Protein AF-A0A929UUV8-F1 (afdb_monomer_lite)

Radius of gyration: 33.6 Å; chains: 1; bounding box: 83×34×98 Å

pLDDT: mean 72.53, std 16.54, range [31.03, 93.94]

Sequence (218 aa):
QELKGEGEGEFYLTLWLDHPEADESQILKDYHRYFGKDFAGSVTSFQTIMHNYLYSYRLMGNYMVYLLCFLLAFVCLLILLLMNMELRTDQETIRTLKILGYTGAQIRLNYLRMYGKITAAGALFGGGGMAILLRKWLNRMFDGAGGIRISWISMLLPALFALGIVLLLHTLLLLIALHRISSLPLTEVEHEKTRFRVNHLCFRKCGASPKLLPFSLG

Foldseek 3Di:
DDDDDDDPDPDDDDDDDPDPPDDQVNVQVVCCVVVVDGDPDHDDDPCRVCCVVVVVVVVVVVVVVVVVVVVVVVVLVVLLVVLLVVCVVCVVVVVVCVVVPDDLVNVLVVVCVVVLVVLVVVLCCCLVVVLVVVLVVVQVVCCVVPNDRDDPVNSVVVSVVVSVVSSVSSSVSSCVSSVVVVPPPPPVVVVVVVVVVVVVDPDDDDDDDDDDDDPDDD

Structure (mmCIF, N/CA/C/O backbone):
data_AF-A0A929UUV8-F1
#
_entry.id   AF-A0A929UUV8-F1
#
loop_
_atom_site.group_PDB
_atom_site.id
_atom_site.type_symbol
_atom_site.label_atom_id
_atom_site.label_alt_id
_atom_site.label_comp_id
_atom_site.label_asym_id
_atom_site.label_entity_id
_atom_site.label_seq_id
_atom_site.pdbx_PDB_ins_code
_atom_site.Cartn_x
_atom_site.Cartn_y
_atom_site.Cartn_z
_atom_site.occupancy
_atom_site.B_iso_or_equiv
_atom_site.auth_seq_id
_atom_site.auth_comp_id
_atom_site.auth_asym_id
_atom_site.auth_atom_id
_atom_site.pdbx_PDB_model_num
ATOM 1 N N . GLN A 1 1 ? 23.778 0.005 -49.257 1.00 34.06 1 GLN A N 1
ATOM 2 C CA . GLN A 1 1 ? 22.888 1.183 -49.320 1.00 34.06 1 GLN A CA 1
ATOM 3 C C . GLN A 1 1 ? 23.783 2.406 -49.415 1.00 34.06 1 GLN A C 1
ATOM 5 O O . GLN A 1 1 ? 24.683 2.530 -48.596 1.00 34.06 1 GLN A O 1
ATOM 10 N N . GLU A 1 2 ? 23.627 3.197 -50.475 1.00 31.03 2 GLU A N 1
ATOM 11 C CA . GLU A 1 2 ? 24.507 4.321 -50.819 1.00 31.03 2 GLU A CA 1
ATOM 12 C C . GLU A 1 2 ? 24.393 5.462 -49.801 1.00 31.03 2 GLU A C 1
ATOM 14 O O . GLU A 1 2 ? 23.293 5.911 -49.480 1.00 31.03 2 GLU A O 1
ATOM 19 N N . LEU A 1 3 ? 25.538 5.931 -49.302 1.00 39.53 3 LEU A N 1
ATOM 20 C CA . LEU A 1 3 ? 25.638 7.095 -48.427 1.00 39.53 3 LEU A CA 1
ATOM 21 C C . LEU A 1 3 ? 25.969 8.320 -49.282 1.00 39.53 3 LEU A C 1
ATOM 23 O O . LEU A 1 3 ? 27.089 8.471 -49.765 1.00 39.53 3 LEU A O 1
ATOM 27 N N . LYS A 1 4 ? 24.978 9.193 -49.469 1.00 37.03 4 LYS A N 1
ATOM 28 C CA . LYS A 1 4 ? 25.155 10.523 -50.053 1.00 37.03 4 LYS A CA 1
ATOM 29 C C . LYS A 1 4 ? 25.402 11.501 -48.903 1.00 37.03 4 LYS A C 1
ATOM 31 O O . LYS A 1 4 ? 24.465 11.884 -48.209 1.00 37.03 4 LYS A O 1
ATOM 36 N N . GLY A 1 5 ? 26.671 11.810 -48.654 1.00 44.75 5 GLY A N 1
ATOM 37 C CA . GLY A 1 5 ? 27.096 12.741 -47.613 1.00 44.75 5 GLY A CA 1
ATOM 38 C C . GLY A 1 5 ? 27.166 14.165 -48.151 1.00 44.75 5 GLY A C 1
ATOM 39 O O . GLY A 1 5 ? 27.967 14.447 -49.036 1.00 44.75 5 GLY A O 1
ATOM 40 N N . GLU A 1 6 ? 26.351 15.054 -47.595 1.00 41.72 6 GLU A N 1
ATOM 41 C CA . GLU A 1 6 ? 26.572 16.494 -47.670 1.00 41.72 6 GLU A CA 1
ATOM 42 C C . GLU A 1 6 ? 26.343 17.061 -46.263 1.00 41.72 6 GLU A C 1
ATOM 44 O O . GLU A 1 6 ? 25.226 17.051 -45.747 1.00 41.72 6 GLU A O 1
ATOM 49 N N . GLY A 1 7 ? 27.438 17.450 -45.609 1.00 43.81 7 GLY A N 1
ATOM 50 C CA . GLY A 1 7 ? 27.460 18.001 -44.256 1.00 43.81 7 GLY A CA 1
ATOM 51 C C . GLY A 1 7 ? 28.634 17.455 -43.447 1.00 43.81 7 GLY A C 1
ATOM 52 O O . GLY A 1 7 ? 28.710 16.253 -43.206 1.00 43.81 7 GLY A O 1
ATOM 53 N N . GLU A 1 8 ? 29.538 18.340 -43.022 1.00 47.66 8 GLU A N 1
ATOM 54 C CA . GLU A 1 8 ? 30.593 18.073 -42.033 1.00 47.66 8 GLU A CA 1
ATOM 55 C C . GLU A 1 8 ? 29.975 17.813 -40.643 1.00 47.66 8 GLU A C 1
ATOM 57 O O . GLU A 1 8 ? 30.084 18.616 -39.720 1.00 47.66 8 GLU A O 1
ATOM 62 N N . GLY A 1 9 ? 29.251 16.706 -40.507 1.00 54.44 9 GLY A N 1
ATOM 63 C CA . GLY A 1 9 ? 28.798 16.166 -39.232 1.00 54.44 9 GLY A CA 1
ATOM 64 C C . GLY A 1 9 ? 29.582 14.899 -38.927 1.00 54.44 9 GLY A C 1
ATOM 65 O O . GLY A 1 9 ? 29.835 14.096 -39.820 1.00 54.44 9 GLY A O 1
ATOM 66 N N . GLU A 1 10 ? 29.982 14.696 -37.676 1.00 51.53 10 GLU A N 1
ATOM 67 C CA . GLU A 1 10 ? 30.526 13.407 -37.257 1.00 51.53 10 GLU A CA 1
ATOM 68 C C . GLU A 1 10 ? 29.458 12.319 -37.457 1.00 51.53 10 GLU A C 1
ATOM 70 O O . GLU A 1 10 ? 28.431 12.289 -36.777 1.00 51.53 10 GLU A O 1
ATOM 75 N N . PHE A 1 11 ? 29.672 11.441 -38.437 1.00 56.28 11 PHE A N 1
ATOM 76 C CA . PHE A 1 11 ? 28.777 10.323 -38.711 1.00 56.28 11 PHE A CA 1
ATOM 77 C C . PHE A 1 11 ? 29.136 9.156 -37.790 1.00 56.28 11 PHE A C 1
ATOM 79 O O . PHE A 1 11 ? 30.158 8.494 -37.968 1.00 56.28 11 PHE A O 1
ATOM 86 N N . TYR A 1 12 ? 28.274 8.880 -36.815 1.00 56.12 12 TYR A N 1
ATOM 87 C CA . TYR A 1 12 ? 28.390 7.702 -35.962 1.00 56.12 12 TYR A CA 1
ATOM 88 C C . TYR A 1 12 ? 27.741 6.503 -36.662 1.00 56.12 12 TYR A C 1
ATOM 90 O O . TYR A 1 12 ? 26.531 6.476 -36.883 1.00 56.12 12 TYR A O 1
ATOM 98 N N . LEU A 1 13 ? 28.550 5.506 -37.026 1.00 63.47 13 LEU A N 1
ATOM 99 C CA . LEU A 1 13 ? 28.082 4.259 -37.628 1.00 63.47 13 LEU A CA 1
ATOM 100 C C . LEU A 1 13 ? 27.943 3.190 -36.535 1.00 63.47 13 LEU A C 1
ATOM 102 O O . LEU A 1 13 ? 28.942 2.724 -35.990 1.00 63.47 13 LEU A O 1
ATOM 106 N N . THR A 1 14 ? 26.715 2.787 -36.209 1.00 65.50 14 THR A N 1
ATOM 107 C CA . THR A 1 14 ? 26.464 1.669 -35.285 1.00 65.50 14 THR A CA 1
ATOM 108 C C . THR A 1 14 ? 26.294 0.374 -36.075 1.00 65.50 14 THR A C 1
ATOM 110 O O . THR A 1 14 ? 25.340 0.227 -36.838 1.00 65.50 14 THR A O 1
ATOM 113 N N . LEU A 1 15 ? 27.216 -0.570 -35.890 1.00 70.38 15 LEU A N 1
ATOM 114 C CA . LEU A 1 15 ? 27.193 -1.896 -36.509 1.00 70.38 15 LEU A CA 1
ATOM 115 C C . LEU A 1 15 ? 26.873 -2.955 -35.454 1.00 70.38 15 LEU A C 1
ATOM 117 O O . LEU A 1 15 ? 27.532 -3.026 -34.420 1.00 70.38 15 LEU A O 1
ATOM 121 N N . TRP A 1 16 ? 25.878 -3.791 -35.739 1.00 69.75 16 TRP A N 1
ATOM 122 C CA . TRP A 1 16 ? 25.539 -4.949 -34.917 1.00 69.75 16 TRP A CA 1
ATOM 123 C C . TRP A 1 16 ? 26.251 -6.172 -35.487 1.00 69.75 16 TRP A C 1
ATOM 125 O O . TRP A 1 16 ? 25.974 -6.584 -36.612 1.00 69.75 16 TRP A O 1
ATOM 135 N N . LEU A 1 17 ? 27.194 -6.721 -34.726 1.00 70.25 17 LEU A N 1
ATOM 136 C CA . LEU A 1 17 ? 27.949 -7.917 -35.088 1.00 70.25 17 LEU A CA 1
ATOM 137 C C . LEU A 1 17 ? 27.395 -9.089 -34.279 1.00 70.25 17 LEU A C 1
ATOM 139 O O . LEU A 1 17 ? 27.517 -9.108 -33.056 1.00 70.25 17 LEU A O 1
ATOM 143 N N . ASP A 1 18 ? 26.774 -10.051 -34.956 1.00 68.38 18 ASP A N 1
ATOM 144 C CA . ASP A 1 18 ? 26.257 -11.261 -34.315 1.00 68.38 18 ASP A CA 1
ATOM 145 C C . ASP A 1 18 ? 27.384 -12.299 -34.202 1.00 68.38 18 ASP A C 1
ATOM 147 O O . ASP A 1 18 ? 27.533 -13.191 -35.036 1.00 68.38 18 ASP A O 1
ATOM 151 N N . HIS A 1 19 ? 28.261 -12.098 -33.214 1.00 66.44 19 HIS A N 1
ATOM 152 C CA . HIS A 1 19 ? 29.389 -12.984 -32.926 1.00 66.44 19 HIS A CA 1
ATOM 153 C C . HIS A 1 19 ? 29.370 -13.388 -31.439 1.00 66.44 19 HIS A C 1
ATOM 155 O O . HIS A 1 19 ? 29.936 -12.687 -30.601 1.00 66.44 19 HIS A O 1
ATOM 161 N N . PRO A 1 20 ? 28.718 -14.510 -31.082 1.00 59.31 20 PRO A N 1
ATOM 162 C CA . PRO A 1 20 ? 28.423 -14.864 -29.689 1.00 59.31 20 PRO A CA 1
ATOM 163 C C . PRO A 1 20 ? 29.649 -15.228 -28.831 1.00 59.31 20 PRO A C 1
ATOM 165 O O . PRO A 1 20 ? 29.526 -15.296 -27.611 1.00 59.31 20 PRO A O 1
ATOM 168 N N . GLU A 1 21 ? 30.817 -15.451 -29.442 1.00 60.97 21 GLU A N 1
ATOM 169 C CA . GLU A 1 21 ? 32.048 -15.902 -28.765 1.00 60.97 21 GLU A CA 1
ATOM 170 C C . GLU A 1 21 ? 33.191 -14.871 -28.785 1.00 60.97 21 GLU A C 1
ATOM 172 O O . GLU A 1 21 ? 34.243 -15.110 -28.194 1.00 60.97 21 GLU A O 1
ATOM 177 N N . ALA A 1 22 ? 33.021 -13.735 -29.468 1.00 63.41 22 ALA A N 1
ATOM 178 C CA . ALA A 1 22 ? 34.088 -12.749 -29.607 1.00 63.41 22 ALA A CA 1
ATOM 179 C C . ALA A 1 22 ? 34.082 -11.773 -28.421 1.00 63.41 22 ALA A C 1
ATOM 181 O O . ALA A 1 22 ? 33.145 -10.993 -28.250 1.00 63.41 22 ALA A O 1
ATOM 182 N N . ASP A 1 23 ? 35.139 -11.811 -27.609 1.00 70.88 23 ASP A N 1
ATOM 183 C CA . ASP A 1 23 ? 35.346 -10.853 -26.522 1.00 70.88 23 ASP A CA 1
ATOM 184 C C . ASP A 1 23 ? 35.633 -9.444 -27.078 1.00 70.88 23 ASP A C 1
ATOM 186 O O . ASP A 1 23 ? 36.309 -9.294 -28.102 1.00 70.88 23 ASP A O 1
ATOM 190 N N . GLU A 1 24 ? 35.160 -8.401 -26.386 1.00 73.81 24 GLU A N 1
ATOM 191 C CA . GLU A 1 24 ? 35.323 -6.990 -26.786 1.00 73.81 24 GLU A CA 1
ATOM 192 C C . GLU A 1 24 ? 36.808 -6.677 -27.058 1.00 73.81 24 GLU A C 1
ATOM 194 O O . GLU A 1 24 ? 37.162 -6.024 -28.043 1.00 73.81 24 GLU A O 1
ATOM 199 N N . SER A 1 25 ? 37.697 -7.237 -26.229 1.00 76.50 25 SER A N 1
ATOM 200 C CA . SER A 1 25 ? 39.147 -7.071 -26.339 1.00 76.50 25 SER A CA 1
ATOM 201 C C . SER A 1 25 ? 39.758 -7.741 -27.576 1.00 76.50 25 SER A C 1
ATOM 203 O O . SER A 1 25 ? 40.769 -7.271 -28.104 1.00 76.50 25 SER A O 1
ATOM 205 N N . GLN A 1 26 ? 39.153 -8.828 -28.056 1.00 78.00 26 GLN A N 1
ATOM 206 C CA . GLN A 1 26 ? 39.616 -9.575 -29.222 1.00 78.00 26 GLN A CA 1
ATOM 207 C C . GLN A 1 26 ? 39.236 -8.851 -30.516 1.00 78.00 26 GLN A C 1
ATOM 209 O O . GLN A 1 26 ? 40.072 -8.717 -31.407 1.00 78.00 26 GLN A O 1
ATOM 214 N N . ILE A 1 27 ? 38.035 -8.270 -30.564 1.00 76.44 27 ILE A N 1
ATOM 215 C CA . ILE A 1 27 ? 37.562 -7.463 -31.697 1.00 76.44 27 ILE A CA 1
ATOM 216 C C . ILE A 1 27 ? 38.438 -6.215 -31.885 1.00 76.44 27 ILE A C 1
ATOM 218 O O . ILE A 1 27 ? 38.837 -5.905 -33.009 1.00 76.44 27 ILE A O 1
ATOM 222 N N . LEU A 1 28 ? 38.800 -5.521 -30.797 1.00 79.44 28 LEU A N 1
ATOM 223 C CA . LEU A 1 28 ? 39.703 -4.363 -30.875 1.00 79.44 28 LEU A CA 1
ATOM 224 C C . LEU A 1 28 ? 41.105 -4.752 -31.365 1.00 79.44 28 LEU A C 1
ATOM 226 O O . LEU A 1 28 ? 41.702 -4.032 -32.169 1.00 79.44 28 LEU A O 1
ATOM 230 N N . LYS A 1 29 ? 41.630 -5.894 -30.902 1.00 81.50 29 LYS A N 1
ATOM 231 C CA . LYS A 1 29 ? 42.938 -6.409 -31.335 1.00 81.50 29 LYS A CA 1
ATOM 232 C C . LYS A 1 29 ? 42.946 -6.770 -32.817 1.00 81.50 29 LYS A C 1
ATOM 234 O O . LYS A 1 29 ? 43.892 -6.408 -33.517 1.00 81.50 29 LYS A O 1
ATOM 239 N N . ASP A 1 30 ? 41.904 -7.440 -33.299 1.00 81.88 30 ASP A N 1
ATOM 240 C CA . ASP A 1 30 ? 41.788 -7.807 -34.710 1.00 81.88 30 ASP A CA 1
ATOM 241 C C . ASP A 1 30 ? 41.625 -6.563 -35.593 1.00 81.88 30 ASP A C 1
ATOM 243 O O . ASP A 1 30 ? 42.288 -6.458 -36.626 1.00 81.88 30 ASP A O 1
ATOM 247 N N . TYR A 1 31 ? 40.852 -5.564 -35.154 1.00 81.19 31 TYR A N 1
ATOM 248 C CA . TYR A 1 31 ? 40.736 -4.288 -35.863 1.00 81.19 31 TYR A CA 1
ATOM 249 C C . TYR A 1 31 ? 42.095 -3.593 -36.029 1.00 81.19 31 TYR A C 1
ATOM 251 O O . TYR A 1 31 ? 42.478 -3.236 -37.147 1.00 81.19 31 TYR A O 1
ATOM 259 N N . HIS A 1 32 ? 42.860 -3.456 -34.940 1.00 83.75 32 HIS A N 1
ATOM 260 C CA . HIS A 1 32 ? 44.186 -2.839 -34.993 1.00 83.75 32 HIS A CA 1
ATOM 261 C C . HIS A 1 32 ? 45.141 -3.631 -35.900 1.00 83.75 32 HIS A C 1
ATOM 263 O O . HIS A 1 32 ? 45.903 -3.042 -36.665 1.00 83.75 32 HIS A O 1
ATOM 269 N N . ARG A 1 33 ? 45.064 -4.969 -35.884 1.00 84.56 33 ARG A N 1
ATOM 270 C CA . ARG A 1 33 ? 45.896 -5.841 -36.728 1.00 84.56 33 ARG A CA 1
ATOM 271 C C . ARG A 1 33 ? 45.603 -5.697 -38.223 1.00 84.56 33 ARG A C 1
ATOM 273 O O . ARG A 1 33 ? 46.543 -5.722 -39.012 1.00 84.56 33 ARG A O 1
ATOM 280 N N . TYR A 1 34 ? 44.334 -5.572 -38.613 1.00 81.50 34 TYR A N 1
ATOM 281 C CA . TYR A 1 34 ? 43.940 -5.472 -40.025 1.00 81.50 34 TYR A CA 1
ATOM 282 C C . TYR A 1 34 ? 44.087 -4.060 -40.596 1.00 81.50 34 TYR A C 1
ATOM 284 O O . TYR A 1 34 ? 44.490 -3.911 -41.748 1.00 81.50 34 TYR A O 1
ATOM 292 N N . PHE A 1 35 ? 43.773 -3.027 -39.811 1.00 82.12 35 PHE A N 1
ATOM 293 C CA . PHE A 1 35 ? 43.745 -1.643 -40.297 1.00 82.12 35 PHE A CA 1
ATOM 294 C C . PHE A 1 35 ? 44.957 -0.808 -39.866 1.00 82.12 35 PHE A C 1
ATOM 296 O O . PHE A 1 35 ? 45.126 0.305 -40.366 1.00 82.12 35 PHE A O 1
ATOM 303 N N . GLY A 1 36 ? 45.797 -1.315 -38.954 1.00 81.75 36 GLY A N 1
ATOM 304 C CA . GLY A 1 36 ? 46.982 -0.614 -38.445 1.00 81.75 36 GLY A CA 1
ATOM 305 C C . GLY A 1 36 ? 46.658 0.687 -37.704 1.00 81.75 36 GLY A C 1
ATOM 306 O O . GLY A 1 36 ? 47.497 1.583 -37.638 1.00 81.75 36 GLY A O 1
ATOM 307 N N . LYS A 1 37 ? 45.421 0.831 -37.218 1.00 81.62 37 LYS A N 1
ATOM 308 C C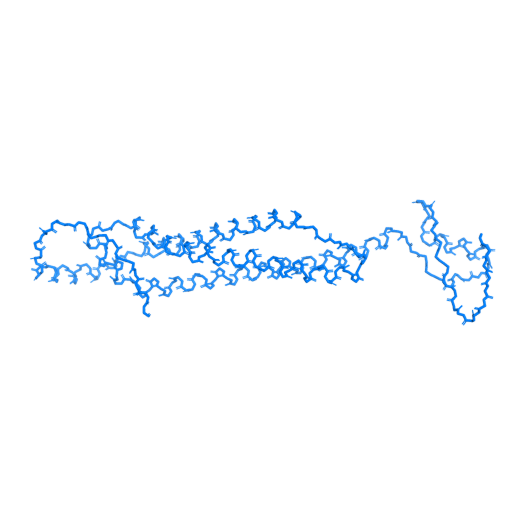A . LYS A 1 37 ? 44.904 2.030 -36.552 1.00 81.62 37 LYS A CA 1
ATOM 309 C C . LYS A 1 37 ? 44.101 1.635 -35.325 1.00 81.62 37 LYS A C 1
ATOM 311 O O . LYS A 1 37 ? 43.408 0.619 -35.336 1.00 81.62 37 LYS A O 1
ATOM 316 N N . ASP A 1 38 ? 44.147 2.479 -34.303 1.00 79.06 38 ASP A N 1
ATOM 317 C CA . ASP A 1 38 ? 43.301 2.317 -33.128 1.00 79.06 38 ASP A CA 1
ATOM 318 C C . ASP A 1 38 ? 41.841 2.599 -33.477 1.00 79.06 38 ASP A C 1
ATOM 320 O O . ASP A 1 38 ? 41.516 3.507 -34.250 1.00 79.06 38 ASP A O 1
ATOM 324 N N . PHE A 1 39 ? 40.948 1.778 -32.931 1.00 76.38 39 PHE A N 1
ATOM 325 C CA . PHE A 1 39 ? 39.519 1.960 -33.110 1.00 76.38 39 PHE A CA 1
ATOM 326 C C . PHE A 1 39 ? 39.079 3.215 -32.345 1.00 76.38 39 PHE A C 1
ATOM 328 O O . PHE A 1 39 ? 39.144 3.254 -31.121 1.00 76.38 39 PHE A O 1
ATOM 335 N N . ALA A 1 40 ? 38.631 4.243 -33.067 1.00 73.12 40 ALA A N 1
ATOM 336 C CA . ALA A 1 40 ? 38.205 5.523 -32.491 1.00 73.12 40 ALA A CA 1
ATOM 337 C C . ALA A 1 40 ? 36.801 5.482 -31.845 1.00 73.12 40 ALA A C 1
ATOM 339 O O . ALA A 1 40 ? 36.272 6.519 -31.453 1.00 73.12 40 ALA A O 1
ATOM 340 N N . GLY A 1 41 ? 36.176 4.303 -31.765 1.00 71.44 41 GLY A N 1
ATOM 341 C CA . GLY A 1 41 ? 34.838 4.104 -31.213 1.00 71.44 41 GLY A CA 1
ATOM 342 C C . GLY A 1 41 ? 34.826 3.225 -29.963 1.00 71.44 41 GLY A C 1
ATOM 343 O O . GLY A 1 41 ? 35.857 2.775 -29.471 1.00 71.44 41 GLY A O 1
ATOM 344 N N . SER A 1 42 ? 33.624 2.936 -29.466 1.00 70.44 42 SER A N 1
ATOM 345 C CA . SER A 1 42 ? 33.409 1.987 -28.373 1.00 70.44 42 SER A CA 1
ATOM 346 C C . SER A 1 42 ? 32.797 0.700 -28.918 1.00 70.44 42 SER A C 1
ATOM 348 O O . SER A 1 42 ? 31.785 0.740 -29.615 1.00 70.44 42 SER A O 1
ATOM 350 N N . VAL A 1 43 ? 33.416 -0.439 -28.606 1.00 74.06 43 VAL A N 1
ATOM 351 C CA . VAL A 1 43 ? 32.808 -1.761 -28.785 1.00 74.06 43 VAL A CA 1
ATOM 352 C C . VAL A 1 43 ? 32.288 -2.174 -27.420 1.00 74.06 43 VAL A C 1
ATOM 354 O O . VAL A 1 43 ? 33.050 -2.213 -26.462 1.00 74.06 43 VAL A O 1
ATOM 357 N N . THR A 1 44 ? 30.990 -2.436 -27.323 1.00 72.00 44 THR A N 1
ATOM 358 C CA . THR A 1 44 ? 30.364 -2.938 -26.098 1.00 72.00 44 THR A CA 1
ATOM 359 C C . THR A 1 44 ? 29.486 -4.122 -26.448 1.00 72.00 44 THR A C 1
ATOM 361 O O . THR A 1 44 ? 28.758 -4.106 -27.443 1.00 72.00 44 THR A O 1
ATOM 364 N N . SER A 1 45 ? 29.568 -5.173 -25.646 1.00 76.00 45 SER A N 1
ATOM 365 C CA . SER A 1 45 ? 28.749 -6.356 -25.828 1.00 76.00 45 SER A CA 1
ATOM 366 C C . SER A 1 45 ? 27.311 -6.062 -25.415 1.00 76.00 45 SER A C 1
ATOM 368 O O . SER A 1 45 ? 27.031 -5.294 -24.485 1.00 76.00 45 SER A O 1
ATOM 370 N N . PHE A 1 46 ? 26.373 -6.737 -26.075 1.00 71.31 46 PHE A N 1
ATOM 371 C CA . PHE A 1 46 ? 24.966 -6.670 -25.698 1.00 71.31 46 PHE A CA 1
ATOM 372 C C . PHE A 1 46 ? 24.749 -7.083 -24.235 1.00 71.31 46 PHE A C 1
ATOM 374 O O . PHE A 1 46 ? 23.902 -6.508 -23.553 1.00 71.31 46 PHE A O 1
ATOM 381 N N . GLN A 1 47 ? 25.547 -8.028 -23.722 1.00 70.06 47 GLN A N 1
ATOM 382 C CA . GLN A 1 47 ? 25.488 -8.435 -22.320 1.00 70.06 47 GLN A CA 1
ATOM 383 C C . GLN A 1 47 ? 25.926 -7.314 -21.374 1.00 70.06 47 GLN A C 1
ATOM 385 O O . GLN A 1 47 ? 25.233 -7.078 -20.388 1.00 70.06 47 GLN A O 1
ATOM 390 N N . THR A 1 48 ? 26.998 -6.579 -21.684 1.00 72.06 48 THR A N 1
ATOM 391 C CA . THR A 1 48 ? 27.468 -5.432 -20.887 1.00 72.06 48 THR A CA 1
ATOM 392 C C . THR A 1 48 ? 26.436 -4.301 -20.879 1.00 72.06 48 THR A C 1
ATOM 394 O O . THR A 1 48 ? 26.111 -3.761 -19.819 1.00 72.06 48 THR A O 1
ATOM 397 N N . ILE A 1 49 ? 25.856 -3.976 -22.041 1.00 71.06 49 ILE A N 1
ATOM 398 C CA . ILE A 1 49 ? 24.793 -2.964 -22.160 1.00 71.06 49 ILE A CA 1
ATOM 399 C C . ILE A 1 49 ? 23.575 -3.396 -21.337 1.00 71.06 49 ILE A C 1
ATOM 401 O O . ILE A 1 49 ? 23.108 -2.657 -20.470 1.00 71.06 49 ILE A O 1
ATOM 405 N N . MET A 1 50 ? 23.089 -4.619 -21.551 1.00 70.69 50 MET A N 1
ATOM 406 C CA . MET A 1 50 ? 21.929 -5.154 -20.842 1.00 70.69 50 MET A CA 1
ATOM 407 C C . MET A 1 50 ? 22.169 -5.207 -19.328 1.00 70.69 50 MET A C 1
ATOM 409 O O . MET A 1 50 ? 21.295 -4.821 -18.555 1.00 70.69 50 MET A O 1
ATOM 413 N N . HIS A 1 51 ? 23.356 -5.631 -18.891 1.00 76.06 51 HIS A N 1
ATOM 414 C CA . HIS A 1 51 ? 23.720 -5.694 -17.479 1.00 76.06 51 HIS A CA 1
ATOM 415 C C . HIS A 1 51 ? 23.722 -4.305 -16.832 1.00 76.06 51 HIS A C 1
ATOM 417 O O . HIS A 1 51 ? 23.102 -4.134 -15.786 1.00 76.06 51 HIS A O 1
ATOM 423 N N . ASN A 1 52 ? 24.330 -3.303 -17.472 1.00 76.56 52 ASN A N 1
ATOM 424 C CA . ASN A 1 52 ? 24.388 -1.937 -16.945 1.00 76.56 52 ASN A CA 1
ATOM 425 C C . ASN A 1 52 ? 23.002 -1.286 -16.857 1.00 76.56 52 ASN A C 1
ATOM 427 O O . ASN A 1 52 ? 22.644 -0.742 -15.811 1.00 76.56 52 ASN A O 1
ATOM 431 N N . TYR A 1 53 ? 22.184 -1.401 -17.908 1.00 71.44 53 TYR A N 1
ATOM 432 C CA . TYR A 1 53 ? 20.822 -0.861 -17.886 1.00 71.44 53 TYR A CA 1
ATOM 433 C C . TYR A 1 53 ? 19.953 -1.566 -16.837 1.00 71.44 53 TYR A C 1
ATOM 435 O O . TYR A 1 53 ? 19.305 -0.905 -16.023 1.00 71.44 53 TYR A O 1
ATOM 443 N N . LEU A 1 54 ? 19.962 -2.903 -16.793 1.00 75.75 54 LEU A N 1
ATOM 444 C CA . LEU A 1 54 ? 19.187 -3.659 -15.804 1.00 75.75 54 LEU A CA 1
ATOM 445 C C . LEU A 1 54 ? 19.664 -3.406 -14.371 1.00 75.75 54 LEU A C 1
ATOM 447 O O . LEU A 1 54 ? 18.838 -3.390 -13.457 1.00 75.75 54 LEU A O 1
ATOM 451 N N . TYR A 1 55 ? 20.962 -3.195 -14.154 1.00 78.94 55 TYR A N 1
ATOM 452 C CA . TYR A 1 55 ? 21.515 -2.900 -12.835 1.00 78.94 55 TYR A CA 1
ATOM 453 C C . TYR A 1 55 ? 21.001 -1.562 -12.292 1.00 78.94 55 TYR A C 1
ATOM 455 O O . TYR A 1 55 ? 20.504 -1.513 -11.164 1.00 78.94 55 TYR A O 1
ATOM 463 N N . SER A 1 56 ? 21.002 -0.504 -13.109 1.00 76.62 56 SER A N 1
ATOM 464 C CA . SER A 1 56 ? 20.435 0.796 -12.726 1.00 76.62 56 SER A CA 1
ATOM 465 C C . SER A 1 56 ? 18.944 0.702 -12.383 1.00 76.62 56 SER A C 1
ATOM 467 O O . SER A 1 56 ? 18.514 1.235 -11.357 1.00 76.62 56 SER A O 1
ATOM 469 N N . TYR A 1 57 ? 18.155 -0.037 -13.174 1.00 76.50 57 TYR A N 1
ATOM 470 C CA . TYR A 1 57 ? 16.734 -0.251 -12.875 1.00 76.50 57 TYR A CA 1
ATOM 471 C C . TYR A 1 57 ? 16.509 -1.083 -11.607 1.00 76.50 57 TYR A C 1
ATOM 473 O O . TYR A 1 57 ? 15.593 -0.787 -10.838 1.00 76.50 57 TYR A O 1
ATOM 481 N N . ARG A 1 58 ? 17.347 -2.093 -11.343 1.00 82.50 58 ARG A N 1
ATOM 482 C CA . ARG A 1 58 ? 17.281 -2.895 -10.108 1.00 82.50 58 ARG A CA 1
ATOM 483 C C . ARG A 1 58 ? 17.584 -2.064 -8.868 1.00 82.50 58 ARG A C 1
ATOM 485 O O . ARG A 1 58 ? 16.857 -2.173 -7.884 1.00 82.50 58 ARG A O 1
ATOM 492 N N . LEU A 1 59 ? 18.612 -1.215 -8.914 1.00 83.31 59 LEU A N 1
ATOM 493 C CA . LEU A 1 59 ? 18.935 -0.317 -7.805 1.00 83.31 59 LEU A CA 1
ATOM 494 C C . LEU A 1 59 ? 17.778 0.641 -7.523 1.00 83.31 59 LEU A C 1
ATOM 496 O O . LEU A 1 59 ? 17.308 0.716 -6.388 1.00 83.31 59 LEU A O 1
ATOM 500 N N . MET A 1 60 ? 17.263 1.312 -8.557 1.00 81.88 60 MET A N 1
ATOM 501 C CA . MET A 1 60 ? 16.117 2.214 -8.428 1.00 81.88 60 MET A CA 1
ATOM 502 C C . MET A 1 60 ? 14.877 1.492 -7.882 1.00 81.88 60 MET A C 1
ATOM 504 O O . MET A 1 60 ? 14.197 2.019 -7.001 1.00 81.88 60 MET A O 1
ATOM 508 N N . GLY A 1 61 ? 14.622 0.263 -8.338 1.00 82.38 61 GLY A N 1
ATOM 509 C CA . GLY A 1 61 ? 13.562 -0.594 -7.809 1.00 82.38 61 GLY A CA 1
ATOM 510 C C . GLY A 1 61 ? 13.724 -0.876 -6.314 1.00 82.38 61 GLY A C 1
ATOM 511 O O . GLY A 1 61 ? 12.785 -0.660 -5.548 1.00 82.38 61 GLY A O 1
ATOM 512 N N . ASN A 1 62 ? 14.917 -1.280 -5.874 1.00 87.81 62 ASN A N 1
ATOM 513 C CA . ASN A 1 62 ? 15.185 -1.551 -4.459 1.00 87.81 62 ASN A CA 1
ATOM 514 C C . ASN A 1 62 ? 14.988 -0.307 -3.581 1.00 87.81 62 ASN A C 1
ATOM 516 O O . ASN A 1 62 ? 14.355 -0.402 -2.530 1.00 87.81 62 ASN A O 1
ATOM 520 N N . TYR A 1 63 ? 15.457 0.867 -4.015 1.00 89.50 63 TYR A N 1
ATOM 521 C CA . TYR A 1 63 ? 15.235 2.116 -3.278 1.00 89.50 63 TYR A CA 1
ATOM 522 C C . TYR A 1 63 ? 13.747 2.443 -3.117 1.00 89.50 63 TYR A C 1
ATOM 524 O O . TYR A 1 63 ? 13.313 2.808 -2.023 1.00 89.50 63 TYR A O 1
ATOM 532 N N . MET A 1 64 ? 12.950 2.258 -4.174 1.00 85.81 64 MET A N 1
ATOM 533 C CA . MET A 1 64 ? 11.501 2.474 -4.116 1.00 85.81 64 MET A CA 1
ATOM 534 C C . MET A 1 64 ? 10.813 1.502 -3.154 1.00 85.81 64 MET A C 1
ATOM 536 O O . MET A 1 64 ? 9.912 1.905 -2.419 1.00 85.81 64 MET A O 1
ATOM 540 N N . VAL A 1 65 ? 11.263 0.244 -3.100 1.00 88.38 65 VAL A N 1
ATOM 541 C CA . VAL A 1 65 ? 10.750 -0.748 -2.142 1.00 88.38 65 VAL A CA 1
ATOM 542 C C . VAL A 1 65 ? 11.082 -0.349 -0.704 1.00 88.38 65 VAL A C 1
ATOM 544 O O . VAL A 1 65 ? 10.194 -0.374 0.147 1.00 88.38 65 VAL A O 1
ATOM 547 N N . TYR A 1 66 ? 12.316 0.076 -0.413 1.00 91.44 66 TYR A N 1
ATOM 548 C CA . TYR A 1 66 ? 12.680 0.532 0.934 1.00 91.44 66 TYR A CA 1
ATOM 549 C C . TYR A 1 66 ? 11.871 1.752 1.373 1.00 91.44 66 TYR A C 1
ATOM 551 O O . TYR A 1 66 ? 11.379 1.788 2.503 1.00 91.44 66 T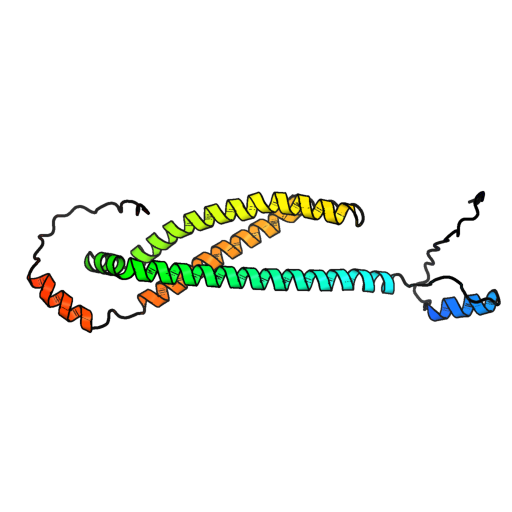YR A O 1
ATOM 559 N N . LEU A 1 67 ? 11.684 2.719 0.474 1.00 90.88 67 LEU A N 1
ATOM 560 C CA . LEU A 1 67 ? 10.868 3.901 0.734 1.00 90.88 67 LEU A CA 1
ATOM 561 C C . LEU A 1 67 ? 9.411 3.513 1.021 1.00 90.88 67 LEU A C 1
ATOM 563 O O . LEU A 1 67 ? 8.823 4.009 1.982 1.00 90.88 67 LEU A O 1
ATOM 567 N N . LEU A 1 68 ? 8.845 2.583 0.247 1.00 88.25 68 LEU A N 1
ATOM 568 C CA . LEU A 1 68 ? 7.493 2.072 0.473 1.00 88.25 68 LEU A CA 1
ATOM 569 C C . LEU A 1 68 ? 7.364 1.382 1.839 1.00 88.25 68 LEU A C 1
ATOM 571 O O . LEU A 1 68 ? 6.414 1.653 2.572 1.00 88.25 68 LEU A O 1
ATOM 575 N N . CYS A 1 69 ? 8.324 0.529 2.203 1.00 91.06 69 CYS A N 1
ATOM 576 C CA . CYS A 1 69 ? 8.352 -0.141 3.504 1.00 91.06 69 CYS A CA 1
ATOM 577 C C . CYS A 1 69 ? 8.443 0.861 4.662 1.00 91.06 69 CYS A C 1
ATOM 579 O O . CYS A 1 69 ? 7.727 0.718 5.654 1.00 91.06 69 CYS A O 1
ATOM 581 N N . PHE A 1 70 ? 9.281 1.893 4.531 1.00 93.94 70 PHE A N 1
ATOM 582 C CA . PHE A 1 70 ? 9.408 2.953 5.529 1.00 93.94 70 PHE A CA 1
ATOM 583 C C . PHE A 1 70 ? 8.099 3.734 5.703 1.00 93.94 70 PHE A C 1
ATOM 585 O O . PHE A 1 70 ? 7.628 3.903 6.829 1.00 93.94 70 PHE A O 1
ATOM 592 N N . LEU A 1 71 ? 7.468 4.153 4.601 1.00 91.38 71 LEU A N 1
ATOM 593 C CA . LEU A 1 71 ? 6.175 4.842 4.641 1.00 91.38 71 LEU A CA 1
ATOM 594 C C . LEU A 1 71 ? 5.084 3.967 5.262 1.00 91.38 71 LEU A C 1
ATOM 596 O O . LEU A 1 71 ? 4.304 4.448 6.082 1.00 91.38 71 LEU A O 1
ATOM 600 N N . LEU A 1 72 ? 5.045 2.678 4.917 1.00 89.88 72 LEU A N 1
ATOM 601 C CA . LEU A 1 72 ? 4.087 1.737 5.492 1.00 89.88 72 LEU A CA 1
ATOM 602 C C . LEU A 1 72 ? 4.282 1.601 7.008 1.00 89.88 72 LEU A C 1
ATOM 604 O O . LEU A 1 72 ? 3.309 1.678 7.759 1.00 89.88 72 LEU A O 1
ATOM 608 N N . ALA A 1 73 ? 5.526 1.448 7.467 1.00 91.00 73 ALA A N 1
ATOM 609 C CA . ALA A 1 73 ? 5.848 1.379 8.890 1.00 91.00 73 ALA A CA 1
ATOM 610 C C . ALA A 1 73 ? 5.449 2.667 9.626 1.00 91.00 73 ALA A C 1
ATOM 612 O O . ALA A 1 73 ? 4.853 2.606 10.704 1.00 91.00 73 ALA A O 1
ATOM 613 N N . PHE A 1 74 ? 5.707 3.828 9.021 1.00 93.38 74 PHE A N 1
ATOM 614 C CA . PHE A 1 74 ? 5.317 5.124 9.568 1.00 93.38 74 PHE A CA 1
ATOM 615 C C . PHE A 1 74 ? 3.794 5.258 9.710 1.00 93.38 74 PHE A C 1
ATOM 617 O O . PHE A 1 74 ? 3.303 5.642 10.771 1.00 93.38 74 PHE A O 1
ATOM 624 N N . VAL A 1 75 ? 3.029 4.860 8.689 1.00 89.69 75 VAL A N 1
ATOM 625 C CA . VAL A 1 75 ? 1.557 4.835 8.747 1.00 89.69 75 VAL A CA 1
ATOM 626 C C . VAL A 1 75 ? 1.058 3.884 9.838 1.00 89.69 75 VAL A C 1
ATOM 628 O O . VAL A 1 75 ? 0.146 4.236 10.584 1.00 89.69 75 VAL A O 1
ATOM 631 N N . CYS A 1 76 ? 1.668 2.706 9.990 1.00 89.62 76 CYS A N 1
ATOM 632 C CA . CYS A 1 76 ? 1.314 1.773 11.063 1.00 89.62 76 CYS A CA 1
ATOM 633 C C . CYS A 1 76 ? 1.545 2.380 12.449 1.00 89.62 76 CYS A C 1
ATOM 635 O O . CYS A 1 76 ? 0.695 2.252 13.331 1.00 89.62 76 CYS A O 1
ATOM 637 N N . LEU A 1 77 ? 2.676 3.065 12.634 1.00 91.00 77 LEU A N 1
ATOM 638 C CA . LEU A 1 77 ? 3.001 3.756 13.878 1.00 91.00 77 LEU A CA 1
ATOM 639 C C . LEU A 1 77 ? 1.973 4.848 14.178 1.00 91.00 77 LEU A C 1
ATOM 641 O O . LEU A 1 77 ? 1.471 4.906 15.299 1.00 91.00 77 LEU A O 1
ATOM 645 N N . LEU A 1 78 ? 1.606 5.658 13.181 1.00 90.88 78 LEU A N 1
ATOM 646 C CA . LEU A 1 78 ? 0.566 6.678 13.329 1.00 90.88 78 LEU A CA 1
ATOM 647 C C . LEU A 1 78 ? -0.774 6.068 13.742 1.00 90.88 78 LEU A C 1
ATOM 649 O O . LEU A 1 78 ? -1.375 6.540 14.702 1.00 90.88 78 LEU A O 1
ATOM 653 N N . ILE A 1 79 ? -1.219 4.994 13.085 1.00 87.81 79 ILE A N 1
ATOM 654 C CA . ILE A 1 79 ? -2.471 4.309 13.444 1.00 87.81 79 ILE A CA 1
ATOM 655 C C . ILE A 1 79 ? -2.424 3.834 14.899 1.00 87.81 79 ILE A C 1
ATOM 657 O O . ILE A 1 79 ? -3.371 4.062 15.647 1.00 87.81 79 ILE A O 1
ATOM 661 N N . LEU A 1 80 ? -1.324 3.207 15.324 1.00 87.06 80 LEU A N 1
ATOM 662 C CA . LEU A 1 80 ? -1.164 2.757 16.708 1.00 87.06 80 LEU A CA 1
ATOM 663 C C . LEU A 1 80 ? -1.158 3.923 17.699 1.00 87.06 80 LEU A C 1
ATOM 665 O O . LEU A 1 80 ? -1.723 3.799 18.785 1.00 87.06 80 LEU A O 1
ATOM 669 N N . LEU A 1 81 ? -0.520 5.041 17.355 1.00 89.12 81 LEU A N 1
ATOM 670 C CA . LEU A 1 81 ? -0.481 6.230 18.200 1.00 89.12 81 LEU A CA 1
ATOM 671 C C . LEU A 1 81 ? -1.879 6.832 18.361 1.00 89.12 81 LEU A C 1
ATOM 673 O O . LEU A 1 81 ? -2.323 7.015 19.492 1.00 89.12 81 LEU A O 1
ATOM 677 N N . LEU A 1 82 ? -2.581 7.077 17.251 1.00 87.81 82 LEU A N 1
ATOM 678 C CA . LEU A 1 82 ? -3.939 7.624 17.256 1.00 87.81 82 LEU A CA 1
ATOM 679 C C . LEU A 1 82 ? -4.889 6.713 18.033 1.00 87.81 82 LEU A C 1
ATOM 681 O O . LEU A 1 82 ? -5.591 7.179 18.922 1.00 87.81 82 LEU A O 1
ATOM 685 N N . MET A 1 83 ? -4.830 5.405 17.783 1.00 84.44 83 MET A N 1
ATOM 686 C CA . MET A 1 83 ? -5.659 4.425 18.481 1.00 84.44 83 MET A CA 1
ATOM 687 C C . MET A 1 83 ? -5.390 4.408 19.988 1.00 84.44 83 MET A C 1
ATOM 689 O O . MET A 1 83 ? -6.319 4.335 20.784 1.00 84.44 83 MET A O 1
ATOM 693 N N . ASN A 1 84 ? -4.125 4.494 20.409 1.00 84.75 84 ASN A N 1
ATOM 694 C CA . ASN A 1 84 ? -3.791 4.572 21.832 1.00 84.75 84 ASN A CA 1
ATOM 695 C C . ASN A 1 84 ? -4.291 5.871 22.475 1.00 84.75 84 ASN A C 1
ATOM 697 O O . ASN A 1 84 ? -4.666 5.850 23.645 1.00 84.75 84 ASN A O 1
ATOM 701 N N . MET A 1 85 ? -4.276 6.985 21.741 1.00 86.12 85 MET A N 1
ATOM 702 C CA . MET A 1 85 ? -4.799 8.265 22.219 1.00 86.12 85 MET A CA 1
ATOM 703 C C . MET A 1 85 ? -6.322 8.219 22.356 1.00 86.12 85 MET A C 1
ATOM 705 O O . MET A 1 85 ? -6.837 8.515 23.429 1.00 86.12 85 MET A O 1
ATOM 709 N N . GLU A 1 86 ? -7.034 7.770 21.323 1.00 84.94 86 GLU A N 1
ATOM 710 C CA . GLU A 1 86 ? -8.496 7.632 21.345 1.00 84.94 86 GLU A CA 1
ATOM 711 C C . GLU A 1 86 ? -8.949 6.648 22.423 1.00 84.94 86 GLU A C 1
ATOM 713 O O . GLU A 1 86 ? -9.818 6.966 23.230 1.00 84.94 86 GLU A O 1
ATOM 718 N N . LEU A 1 87 ? -8.291 5.491 22.538 1.00 80.62 87 LEU A N 1
ATOM 719 C CA . LEU A 1 87 ? -8.640 4.519 23.570 1.00 80.62 87 LEU A CA 1
ATOM 720 C C . LEU A 1 87 ? -8.350 5.014 24.985 1.00 80.62 87 LEU A C 1
ATOM 722 O O . LEU A 1 87 ? -9.006 4.529 25.901 1.00 80.62 87 LEU A O 1
ATOM 726 N N . ARG A 1 88 ? -7.383 5.924 25.187 1.00 80.75 88 ARG A N 1
ATOM 727 C CA . ARG A 1 88 ? -7.144 6.586 26.483 1.00 80.75 88 ARG A CA 1
ATOM 728 C C . ARG A 1 88 ? -8.277 7.544 26.832 1.00 80.75 88 ARG A C 1
ATOM 730 O O . ARG A 1 88 ? -8.727 7.537 27.973 1.00 80.75 88 ARG A O 1
ATOM 737 N N . THR A 1 89 ? -8.747 8.314 25.859 1.00 83.31 89 THR A N 1
ATOM 738 C CA . THR A 1 89 ? -9.896 9.213 26.025 1.00 83.31 89 THR A CA 1
ATOM 739 C C . THR A 1 89 ? -11.174 8.425 26.327 1.00 83.31 89 THR A C 1
ATOM 741 O O . THR A 1 89 ? -11.924 8.783 27.230 1.00 83.31 89 THR A O 1
ATOM 744 N N . ASP A 1 90 ? -11.368 7.284 25.664 1.00 82.62 90 ASP A N 1
ATOM 745 C CA . ASP A 1 90 ? -12.582 6.468 25.779 1.00 82.62 90 ASP A CA 1
ATOM 746 C C . ASP A 1 90 ? -12.573 5.469 26.955 1.00 82.62 90 ASP A C 1
ATOM 748 O O . ASP A 1 90 ? -13.518 4.686 27.113 1.00 82.62 90 ASP A O 1
ATOM 752 N N . GLN A 1 91 ? -11.534 5.445 27.803 1.00 80.00 91 GLN A N 1
ATOM 753 C CA . GLN A 1 91 ? -11.419 4.439 28.875 1.00 80.00 91 GLN A CA 1
ATOM 754 C C . GLN A 1 91 ? -12.609 4.461 29.834 1.00 80.00 91 GLN A C 1
ATOM 756 O O . GLN A 1 91 ? -13.114 3.399 30.209 1.00 80.00 91 GLN A O 1
ATOM 761 N N . GLU A 1 92 ? -13.069 5.648 30.227 1.00 77.88 92 GLU A N 1
ATOM 762 C CA . GLU A 1 92 ? -14.212 5.795 31.132 1.00 77.88 92 GLU A CA 1
ATOM 763 C C . GLU A 1 92 ? -15.503 5.284 30.489 1.00 77.88 92 GLU A C 1
ATOM 765 O O . GLU A 1 92 ? -16.259 4.529 31.103 1.00 77.88 92 GLU A O 1
ATOM 770 N N . THR A 1 93 ? -15.717 5.597 29.213 1.00 80.69 93 THR A N 1
ATOM 771 C CA . THR A 1 93 ? -16.871 5.129 28.444 1.00 80.69 93 THR A CA 1
ATOM 772 C C . THR A 1 93 ? -16.868 3.608 28.298 1.00 80.69 93 THR A C 1
ATOM 774 O O . THR A 1 93 ? -17.892 2.959 28.526 1.00 80.69 93 THR A O 1
ATOM 777 N N . ILE A 1 94 ? -15.708 3.010 28.003 1.00 80.50 94 ILE A N 1
ATOM 778 C CA . ILE A 1 94 ? -15.529 1.552 27.920 1.00 80.50 94 ILE A CA 1
ATOM 779 C C . ILE A 1 94 ? -15.831 0.884 29.269 1.00 80.50 94 ILE A C 1
ATOM 781 O O . ILE A 1 94 ? -16.447 -0.185 29.305 1.00 80.50 94 ILE A O 1
ATOM 785 N N . ARG A 1 95 ? -15.430 1.500 30.388 1.00 76.81 95 ARG A N 1
ATOM 786 C CA . ARG A 1 95 ? -15.733 0.999 31.740 1.00 76.81 95 ARG A CA 1
ATOM 787 C C . ARG A 1 95 ? -17.231 1.037 32.024 1.00 76.81 95 ARG A C 1
ATOM 789 O O . ARG A 1 95 ? -17.779 0.021 32.448 1.00 76.81 95 ARG A O 1
ATOM 796 N N . THR A 1 96 ? -17.909 2.141 31.716 1.00 80.62 96 THR A N 1
ATOM 797 C CA . THR A 1 96 ? -19.369 2.253 31.871 1.00 80.62 96 THR A CA 1
ATOM 798 C C . THR A 1 96 ? -20.103 1.203 31.029 1.00 80.62 96 THR A C 1
ATOM 800 O O . THR A 1 96 ? -20.997 0.528 31.537 1.00 80.62 96 THR A O 1
ATOM 803 N N . LEU A 1 97 ? -19.677 0.973 29.780 1.00 79.62 97 LEU A N 1
ATOM 804 C CA . LEU A 1 97 ? -20.226 -0.079 28.908 1.00 79.62 97 LEU A CA 1
ATOM 805 C C . LEU A 1 97 ? -20.063 -1.486 29.507 1.00 79.62 97 LEU A C 1
ATOM 807 O O . LEU A 1 97 ? -21.008 -2.276 29.479 1.00 79.62 97 LEU A O 1
ATOM 811 N N . LYS A 1 98 ? -18.901 -1.802 30.093 1.00 79.69 98 LYS A N 1
ATOM 812 C CA . LYS A 1 98 ? -18.687 -3.089 30.780 1.00 79.6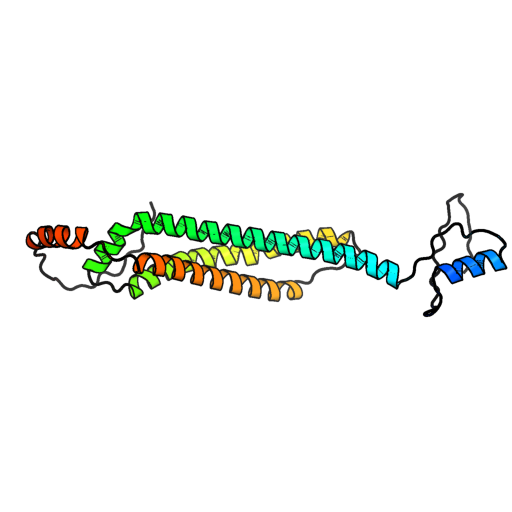9 98 LYS A CA 1
ATOM 813 C C . LYS A 1 98 ? -19.596 -3.250 32.003 1.00 79.69 98 LYS A C 1
ATOM 815 O O . LYS A 1 98 ? -20.147 -4.330 32.194 1.00 79.69 98 LYS A O 1
ATOM 820 N N . ILE A 1 99 ? -19.796 -2.190 32.794 1.00 82.38 99 ILE A N 1
ATOM 821 C CA . ILE A 1 99 ? -20.702 -2.199 33.962 1.00 82.38 99 ILE A CA 1
ATOM 822 C C . ILE A 1 99 ? -22.157 -2.442 33.529 1.00 82.38 99 ILE A C 1
ATOM 824 O O . ILE A 1 99 ? -22.886 -3.173 34.194 1.00 82.38 99 ILE A O 1
ATOM 828 N N . LEU A 1 100 ? -22.563 -1.897 32.379 1.00 82.00 100 LEU A N 1
ATOM 829 C CA . LEU A 1 100 ? -23.875 -2.128 31.758 1.00 82.00 100 LEU A CA 1
ATOM 830 C C . LEU A 1 100 ? -24.066 -3.562 31.220 1.00 82.00 100 LEU A C 1
ATOM 832 O O . LEU A 1 100 ? -25.156 -3.895 30.755 1.00 82.00 100 LEU A O 1
ATOM 836 N N . GLY A 1 101 ? -23.040 -4.416 31.286 1.00 79.88 101 GLY A N 1
ATOM 837 C CA . GLY A 1 101 ? -23.100 -5.816 30.864 1.00 79.88 101 GLY A CA 1
ATOM 838 C C . GLY A 1 101 ? -22.673 -6.071 29.417 1.00 79.88 101 GLY A C 1
ATOM 839 O O . GLY A 1 101 ? -22.857 -7.186 28.927 1.00 79.88 101 GLY A O 1
ATOM 840 N N . TYR A 1 102 ? -22.090 -5.087 28.719 1.00 79.69 102 TYR A N 1
ATOM 841 C CA . TYR A 1 102 ? -21.521 -5.332 27.391 1.00 79.69 102 TYR A CA 1
ATOM 842 C C . TYR A 1 102 ? -20.274 -6.211 27.481 1.00 79.69 102 TYR A C 1
ATOM 844 O O . TYR A 1 102 ? -19.369 -5.985 28.289 1.00 79.69 102 TYR A O 1
ATOM 852 N N . THR A 1 103 ? -20.188 -7.198 26.589 1.00 79.69 103 THR A N 1
ATOM 853 C CA . THR A 1 103 ? -19.007 -8.062 26.512 1.00 79.69 103 THR A CA 1
ATOM 854 C C . THR A 1 103 ? -17.858 -7.341 25.806 1.00 79.69 103 THR A C 1
ATOM 856 O O . THR A 1 103 ? -18.058 -6.577 24.859 1.00 79.69 103 THR A O 1
ATOM 859 N N . GLY A 1 104 ? -16.614 -7.627 26.202 1.00 72.56 104 GLY A N 1
ATOM 860 C CA . GLY A 1 104 ? -15.434 -7.060 25.535 1.00 72.56 104 GLY A CA 1
ATOM 861 C C . GLY A 1 104 ? -15.361 -7.396 24.036 1.00 72.56 104 GLY A C 1
ATOM 862 O O . GLY A 1 104 ? -14.773 -6.649 23.262 1.00 72.56 104 GLY A O 1
ATOM 863 N N . ALA A 1 105 ? -15.985 -8.491 23.590 1.00 75.62 105 ALA A N 1
ATOM 864 C CA . ALA A 1 105 ? -16.114 -8.817 22.170 1.00 75.62 105 ALA A CA 1
ATOM 865 C C . ALA A 1 105 ? -17.048 -7.850 21.419 1.00 75.62 105 ALA A C 1
ATOM 867 O O . ALA A 1 105 ? -16.704 -7.410 20.324 1.00 75.62 105 ALA A O 1
ATOM 868 N N . GLN A 1 106 ? -18.182 -7.467 22.016 1.00 81.88 106 GLN A N 1
ATOM 869 C CA . GLN A 1 106 ? -19.126 -6.517 21.413 1.00 81.88 106 GLN A CA 1
ATOM 870 C C . GLN A 1 106 ? -18.517 -5.119 21.272 1.00 81.88 106 GLN A C 1
ATOM 872 O O . GLN A 1 106 ? -18.669 -4.488 20.228 1.00 81.88 106 GLN A O 1
ATOM 877 N N . ILE A 1 107 ? -17.769 -4.667 22.284 1.00 79.75 107 ILE A N 1
ATOM 878 C CA . ILE A 1 107 ? -17.066 -3.376 22.245 1.00 79.75 107 ILE A CA 1
ATOM 879 C C . ILE A 1 107 ? -16.027 -3.378 21.114 1.00 79.75 107 ILE A C 1
ATOM 881 O O . ILE A 1 107 ? -16.034 -2.487 20.268 1.00 79.75 107 ILE A O 1
ATOM 885 N N . ARG A 1 108 ? -15.192 -4.426 21.030 1.00 80.31 108 ARG A N 1
ATOM 886 C CA . ARG A 1 108 ? -14.187 -4.570 19.961 1.00 80.31 108 ARG A CA 1
ATOM 887 C C . ARG A 1 108 ? -14.805 -4.562 18.565 1.00 80.31 108 ARG A C 1
ATOM 889 O O . ARG A 1 108 ? -14.287 -3.892 17.677 1.00 80.31 108 ARG A O 1
ATOM 896 N N . LEU A 1 109 ? -15.914 -5.277 18.373 1.00 83.25 109 LEU A N 1
ATOM 897 C CA . LEU A 1 109 ? -16.602 -5.331 17.085 1.00 83.25 109 LEU A CA 1
ATOM 898 C C . LEU A 1 109 ? -17.176 -3.964 16.681 1.00 83.25 109 LEU A C 1
ATOM 900 O O . LEU A 1 109 ? -17.138 -3.611 15.503 1.00 83.25 109 LEU A O 1
ATOM 904 N N . ASN A 1 110 ? -17.676 -3.183 17.643 1.00 84.69 110 ASN A N 1
ATOM 905 C CA . ASN A 1 110 ? -18.196 -1.845 17.373 1.00 84.69 110 ASN A CA 1
ATOM 906 C C . ASN A 1 110 ? -17.090 -0.897 16.884 1.00 84.69 110 ASN A C 1
ATOM 908 O O . ASN A 1 110 ? -17.245 -0.270 15.835 1.00 84.69 110 ASN A O 1
ATOM 912 N N . TYR A 1 111 ? -15.947 -0.873 17.578 1.00 83.25 111 TYR A N 1
ATOM 913 C CA . TYR A 1 111 ? -14.781 -0.093 17.153 1.00 83.25 111 TYR A CA 1
ATOM 914 C C . TYR A 1 111 ? -14.255 -0.557 15.790 1.00 83.25 111 TYR A C 1
ATOM 916 O O . TYR A 1 111 ? -14.047 0.266 14.900 1.00 83.25 111 TYR A O 1
ATOM 924 N N . LEU A 1 112 ? -14.140 -1.871 15.564 1.00 84.19 112 LEU A N 1
ATOM 925 C CA . LEU A 1 112 ? -13.721 -2.417 14.269 1.00 84.19 112 LEU A CA 1
ATOM 926 C C . LEU A 1 112 ? -14.645 -1.968 13.129 1.00 84.19 112 LEU A C 1
ATOM 928 O O . LEU A 1 112 ? -14.177 -1.657 12.038 1.00 84.19 112 LEU A O 1
ATOM 932 N N . ARG A 1 113 ? -15.958 -1.899 13.369 1.00 86.44 113 ARG A N 1
ATOM 933 C CA . ARG A 1 113 ? -16.927 -1.456 12.360 1.00 86.44 113 ARG A CA 1
ATOM 934 C C . ARG A 1 113 ? -16.862 0.048 12.103 1.00 86.44 113 ARG A C 1
ATOM 936 O O . ARG A 1 113 ? -17.107 0.466 10.974 1.00 86.44 113 ARG A O 1
ATOM 943 N N . MET A 1 114 ? -16.572 0.854 13.121 1.00 85.94 114 MET A N 1
ATOM 944 C CA . MET A 1 114 ? -16.425 2.303 12.980 1.00 85.94 114 MET A CA 1
ATOM 945 C C . MET A 1 114 ? -15.165 2.644 12.181 1.00 85.94 114 MET A C 1
ATOM 947 O O . MET A 1 114 ? -15.272 3.219 11.096 1.00 85.94 114 MET A O 1
ATOM 951 N N . TYR A 1 115 ? -13.998 2.189 12.641 1.00 84.62 115 TYR A N 1
ATOM 952 C CA . TYR A 1 115 ? -12.732 2.428 11.944 1.00 84.62 115 TYR A CA 1
ATOM 953 C C . TYR A 1 115 ? -12.660 1.705 10.602 1.00 84.62 115 TYR A C 1
ATOM 955 O O . TYR A 1 115 ? -12.151 2.257 9.633 1.00 84.62 115 TYR A O 1
ATOM 963 N N . GLY A 1 116 ? -13.255 0.515 10.492 1.00 85.50 116 GLY A N 1
ATOM 964 C CA . GLY A 1 116 ? -13.305 -0.235 9.239 1.00 85.50 116 GLY A CA 1
ATOM 965 C C . GLY A 1 116 ? -13.978 0.535 8.101 1.00 85.50 116 GLY A C 1
ATOM 966 O O . GLY A 1 116 ? -13.506 0.470 6.970 1.00 85.50 116 GLY A O 1
ATOM 967 N N . LYS A 1 117 ? -15.030 1.320 8.378 1.00 87.88 117 LYS A N 1
ATOM 968 C CA . LYS A 1 117 ? -15.670 2.171 7.355 1.00 87.88 117 LYS A CA 1
ATOM 969 C C . LYS A 1 117 ? -14.760 3.310 6.905 1.00 87.88 117 LYS A C 1
ATOM 971 O O . LYS A 1 117 ? -14.682 3.580 5.710 1.00 87.88 117 LYS A O 1
ATOM 976 N N . ILE A 1 118 ? -14.079 3.956 7.851 1.00 88.50 118 ILE A N 1
ATOM 977 C CA . ILE A 1 118 ? -13.150 5.060 7.575 1.00 88.50 118 ILE A CA 1
ATOM 978 C C . ILE A 1 118 ? -11.989 4.547 6.718 1.00 88.50 118 ILE A C 1
ATOM 980 O O . ILE A 1 118 ? -11.676 5.126 5.679 1.00 88.50 118 ILE A O 1
ATOM 984 N N . THR A 1 119 ? -11.416 3.405 7.095 1.00 87.31 119 THR A N 1
ATOM 985 C CA . THR A 1 119 ? -10.319 2.772 6.359 1.00 87.31 119 THR A CA 1
ATOM 986 C C . THR A 1 119 ? -10.765 2.279 4.988 1.00 87.31 119 THR A C 1
ATOM 988 O O . THR A 1 119 ? -10.036 2.469 4.020 1.00 87.31 119 THR A O 1
ATOM 991 N N . ALA A 1 120 ? -11.969 1.715 4.857 1.00 86.69 120 ALA A N 1
ATOM 992 C CA . ALA A 1 120 ? -12.510 1.323 3.556 1.00 86.69 120 ALA A CA 1
ATOM 993 C C . ALA A 1 120 ? -12.695 2.531 2.623 1.00 86.69 120 ALA A C 1
ATOM 995 O O . ALA A 1 120 ? -12.305 2.468 1.458 1.00 86.69 120 ALA A O 1
ATOM 996 N N . ALA A 1 121 ? -13.227 3.646 3.133 1.00 89.81 121 ALA A N 1
ATOM 997 C CA . ALA A 1 121 ? -13.339 4.882 2.364 1.00 89.81 121 ALA A CA 1
ATOM 998 C C . ALA A 1 121 ? -11.955 5.403 1.945 1.00 89.81 121 ALA A C 1
ATOM 1000 O O . ALA A 1 121 ? -11.719 5.637 0.761 1.00 89.81 121 ALA A O 1
ATOM 1001 N N . GLY A 1 122 ? -11.011 5.506 2.885 1.00 88.44 122 GLY A N 1
ATOM 1002 C CA . GLY A 1 122 ? -9.640 5.938 2.597 1.00 88.44 122 GLY A CA 1
ATOM 1003 C C . GLY A 1 122 ? -8.931 5.044 1.576 1.00 88.44 122 GLY A C 1
ATOM 1004 O O . GLY A 1 122 ? -8.274 5.546 0.667 1.00 88.44 122 GLY A O 1
ATOM 1005 N N . ALA A 1 123 ? -9.120 3.726 1.664 1.00 86.50 123 ALA A N 1
ATOM 1006 C CA . ALA A 1 123 ? -8.553 2.757 0.732 1.00 86.50 123 ALA A CA 1
ATOM 1007 C C . ALA A 1 123 ? -9.142 2.883 -0.681 1.00 86.50 123 ALA A C 1
ATOM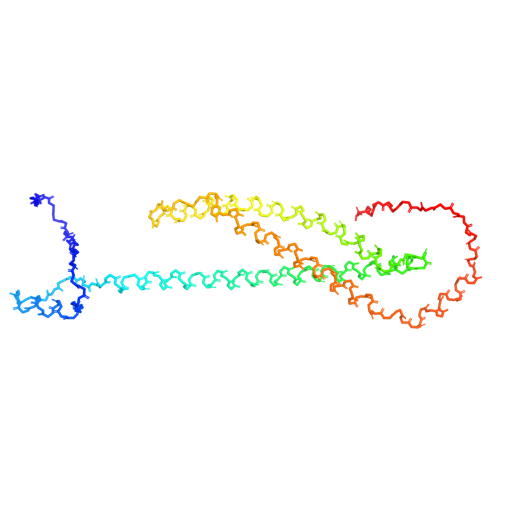 1009 O O . ALA A 1 123 ? -8.407 2.735 -1.654 1.00 86.50 123 ALA A O 1
ATOM 1010 N N . LEU A 1 124 ? -10.432 3.200 -0.818 1.00 86.31 124 LEU A N 1
ATOM 1011 C CA . LEU A 1 124 ? -11.049 3.465 -2.122 1.00 86.31 124 LEU A CA 1
ATOM 1012 C C . LEU A 1 124 ? -10.519 4.760 -2.748 1.00 86.31 124 LEU A C 1
ATOM 1014 O O . LEU A 1 124 ? -10.170 4.769 -3.928 1.00 86.31 124 LEU A O 1
ATOM 1018 N N . PHE A 1 125 ? -10.401 5.835 -1.964 1.00 88.19 125 PHE A N 1
ATOM 1019 C CA . PHE A 1 125 ? -9.850 7.104 -2.452 1.00 88.19 125 PHE A CA 1
ATOM 1020 C C . PHE A 1 125 ? -8.365 6.992 -2.806 1.00 88.19 125 PHE A C 1
ATOM 1022 O O . PHE A 1 125 ? -7.950 7.450 -3.870 1.00 88.19 125 PHE A O 1
ATOM 1029 N N . GLY A 1 126 ? -7.570 6.344 -1.955 1.00 83.50 126 GLY A N 1
ATOM 1030 C CA . GLY A 1 126 ? -6.150 6.112 -2.199 1.00 83.50 126 GLY A CA 1
ATOM 1031 C C . GLY A 1 126 ? -5.925 5.128 -3.343 1.00 83.50 126 GLY A C 1
ATOM 1032 O O . GLY A 1 126 ? -5.315 5.474 -4.348 1.00 83.50 126 GLY A O 1
ATOM 1033 N N . GLY A 1 127 ? -6.454 3.911 -3.230 1.00 79.00 127 GLY A N 1
ATOM 1034 C CA . GLY A 1 127 ? -6.252 2.848 -4.214 1.00 79.00 127 GLY A CA 1
ATOM 1035 C C . GLY A 1 127 ? -6.864 3.167 -5.575 1.00 79.00 127 GLY A C 1
ATOM 1036 O O . GLY A 1 127 ? -6.213 2.972 -6.594 1.00 79.00 127 GLY A O 1
ATOM 1037 N N . GLY A 1 128 ? -8.087 3.697 -5.609 1.00 77.50 128 GLY A N 1
ATOM 1038 C CA . GLY A 1 128 ? -8.746 4.088 -6.853 1.00 77.50 128 GLY A CA 1
ATOM 1039 C C . GLY A 1 128 ? -8.188 5.393 -7.411 1.00 77.50 128 GLY A C 1
ATOM 1040 O O . GLY A 1 128 ? -7.668 5.418 -8.522 1.00 77.50 128 GLY A O 1
ATOM 1041 N N . GLY A 1 129 ? -8.266 6.479 -6.637 1.00 81.25 129 GLY A N 1
ATOM 1042 C CA . GLY A 1 129 ? -7.924 7.829 -7.093 1.00 81.25 129 GLY A CA 1
ATOM 1043 C C . GLY A 1 129 ? -6.435 8.027 -7.379 1.00 81.25 129 GLY A C 1
ATOM 1044 O O . GLY A 1 129 ? -6.074 8.517 -8.455 1.00 81.25 129 GLY A O 1
ATOM 1045 N N . MET A 1 130 ? -5.553 7.599 -6.467 1.00 83.88 130 MET A N 1
ATOM 1046 C CA . MET A 1 130 ? -4.108 7.767 -6.679 1.00 83.88 130 MET A CA 1
ATOM 1047 C C . MET A 1 130 ? -3.556 6.823 -7.741 1.00 83.88 130 MET A C 1
ATOM 1049 O O . MET A 1 130 ? -2.597 7.201 -8.409 1.00 83.88 130 MET A O 1
ATOM 1053 N N . ALA A 1 131 ? -4.160 5.655 -7.986 1.00 82.06 131 ALA A N 1
ATOM 1054 C CA . ALA A 1 131 ? -3.708 4.778 -9.069 1.00 82.06 131 ALA A CA 1
ATOM 1055 C C . ALA A 1 131 ? -3.845 5.441 -10.449 1.00 82.06 131 ALA A C 1
ATOM 1057 O O . ALA A 1 131 ? -2.947 5.314 -11.283 1.00 82.06 131 ALA A O 1
ATOM 1058 N N . ILE A 1 132 ? -4.914 6.214 -10.685 1.00 83.75 132 ILE A N 1
ATOM 1059 C CA . ILE A 1 132 ? -5.098 6.951 -11.949 1.00 83.75 132 ILE A CA 1
ATOM 1060 C C . ILE A 1 132 ? -4.004 8.008 -12.126 1.00 83.75 132 ILE A C 1
ATOM 1062 O O . ILE A 1 132 ? -3.426 8.143 -13.210 1.00 83.75 132 ILE A O 1
ATOM 1066 N N . LEU A 1 133 ? -3.719 8.764 -11.063 1.00 86.06 133 LEU A N 1
ATOM 1067 C CA . LEU A 1 133 ? -2.691 9.805 -11.069 1.00 86.06 133 LEU A CA 1
ATOM 1068 C C . LEU A 1 133 ? -1.296 9.207 -11.252 1.00 86.06 133 LEU A C 1
ATOM 1070 O O . LEU A 1 133 ? -0.533 9.684 -12.095 1.00 86.06 133 LEU A O 1
ATOM 1074 N N . LEU A 1 134 ? -1.001 8.122 -10.536 1.00 83.44 134 LEU A N 1
ATOM 1075 C CA . LEU A 1 134 ? 0.259 7.399 -10.636 1.00 83.44 134 LEU A CA 1
ATOM 1076 C C . LEU A 1 134 ? 0.460 6.843 -12.047 1.00 83.44 134 LEU A C 1
ATOM 1078 O O . LEU A 1 134 ? 1.532 7.017 -12.612 1.00 83.44 134 LEU A O 1
ATOM 1082 N N . ARG A 1 135 ? -0.578 6.277 -12.675 1.00 82.44 135 ARG A N 1
ATOM 1083 C CA . ARG A 1 135 ? -0.510 5.825 -14.073 1.00 82.44 135 ARG A CA 1
ATOM 1084 C C . ARG A 1 135 ? -0.163 6.961 -15.032 1.00 82.44 135 ARG A C 1
ATOM 1086 O O . ARG A 1 135 ? 0.704 6.799 -15.884 1.00 82.44 135 ARG A O 1
ATOM 1093 N N . LYS A 1 136 ? -0.823 8.118 -14.904 1.00 84.75 136 LYS A N 1
ATOM 1094 C CA . LYS A 1 136 ? -0.525 9.302 -15.735 1.00 84.75 136 LYS A CA 1
ATOM 1095 C C . LYS A 1 136 ? 0.894 9.822 -15.521 1.00 84.75 136 LYS A C 1
ATOM 1097 O O . LYS A 1 136 ? 1.477 10.394 -16.438 1.00 84.75 136 LYS A O 1
ATOM 1102 N N . TRP A 1 137 ? 1.422 9.704 -14.309 1.00 84.06 137 TRP A N 1
ATOM 1103 C CA . TRP A 1 137 ? 2.784 10.117 -13.991 1.00 84.06 137 TRP A CA 1
ATOM 1104 C C . TRP A 1 137 ? 3.818 9.124 -14.534 1.00 84.06 137 TRP A C 1
ATOM 1106 O O . TRP A 1 137 ? 4.733 9.542 -15.237 1.00 84.06 137 TRP A O 1
ATOM 1116 N N . LEU A 1 138 ? 3.610 7.821 -14.319 1.00 81.94 138 LEU A N 1
ATOM 1117 C CA . LEU A 1 138 ? 4.471 6.762 -14.850 1.00 81.94 138 LEU A CA 1
ATOM 1118 C C . LEU A 1 138 ? 4.517 6.794 -16.378 1.00 81.94 138 LEU A C 1
ATOM 1120 O O . LEU A 1 138 ? 5.603 6.791 -16.941 1.00 81.94 138 LEU A O 1
ATOM 1124 N N . ASN A 1 139 ? 3.370 6.910 -17.053 1.00 83.50 139 ASN A N 1
ATOM 1125 C CA . ASN A 1 139 ? 3.346 7.004 -18.515 1.00 83.50 139 ASN A CA 1
ATOM 1126 C C . ASN A 1 139 ? 4.148 8.214 -19.021 1.00 83.50 139 ASN A C 1
ATOM 1128 O O . ASN A 1 139 ? 4.912 8.064 -19.960 1.00 83.50 139 ASN A O 1
ATOM 1132 N N . ARG A 1 140 ? 4.068 9.377 -18.354 1.00 82.88 140 ARG A N 1
ATOM 1133 C CA . ARG A 1 140 ? 4.883 10.551 -18.719 1.00 82.88 140 ARG A CA 1
ATOM 1134 C C . ARG A 1 140 ? 6.384 10.330 -18.522 1.00 82.88 140 ARG A C 1
ATOM 1136 O O . ARG A 1 140 ? 7.165 10.845 -19.310 1.00 82.88 140 ARG A O 1
ATOM 1143 N N . MET A 1 141 ? 6.790 9.589 -17.490 1.00 76.19 141 MET A N 1
ATOM 1144 C CA . MET A 1 141 ? 8.198 9.219 -17.310 1.00 76.19 141 MET A CA 1
ATOM 1145 C C . MET A 1 141 ? 8.674 8.238 -18.387 1.00 76.19 141 MET A C 1
ATOM 1147 O O . MET A 1 141 ? 9.757 8.415 -18.936 1.00 76.19 141 MET A O 1
ATOM 1151 N N . PHE A 1 142 ? 7.870 7.222 -18.707 1.00 74.81 142 PHE A N 1
ATOM 1152 C CA . PHE A 1 142 ? 8.245 6.187 -19.675 1.00 74.81 142 PHE A CA 1
ATOM 1153 C C . PHE A 1 142 ? 8.100 6.617 -21.139 1.00 74.81 142 PHE A C 1
ATOM 1155 O O . PHE A 1 142 ? 8.777 6.052 -21.999 1.00 74.81 142 PHE A O 1
ATOM 1162 N N . ASP A 1 143 ? 7.301 7.646 -21.432 1.00 73.69 143 ASP A N 1
ATOM 1163 C CA . ASP A 1 143 ? 7.246 8.258 -22.764 1.00 73.69 143 ASP A CA 1
ATOM 1164 C C . ASP A 1 143 ? 8.633 8.781 -23.191 1.00 73.69 143 ASP A C 1
ATOM 1166 O O . ASP A 1 143 ? 8.985 8.681 -24.363 1.00 73.69 143 ASP A O 1
ATOM 1170 N N . GLY A 1 144 ? 9.469 9.231 -22.245 1.00 64.69 144 GLY A N 1
ATOM 1171 C CA . GLY A 1 144 ? 10.857 9.635 -22.508 1.00 64.69 144 GLY A CA 1
ATOM 1172 C C . GLY A 1 144 ? 11.862 8.481 -22.663 1.00 64.69 1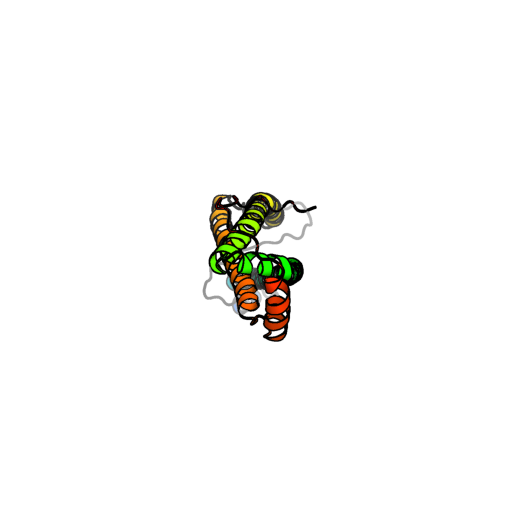44 GLY A C 1
ATOM 1173 O O . GLY A 1 144 ? 12.976 8.715 -23.118 1.00 64.69 144 GLY A O 1
ATOM 1174 N N . ALA A 1 145 ? 11.490 7.246 -22.305 1.00 60.28 145 ALA A N 1
ATOM 1175 C CA . ALA A 1 145 ? 12.397 6.093 -22.209 1.00 60.28 145 ALA A CA 1
ATOM 1176 C C . ALA A 1 145 ? 12.115 4.975 -23.236 1.00 60.28 145 ALA A C 1
ATOM 1178 O O . ALA A 1 145 ? 12.653 3.878 -23.107 1.00 60.28 145 ALA A O 1
ATOM 1179 N N . GLY A 1 146 ? 11.274 5.229 -24.247 1.00 58.78 146 GLY A N 1
ATOM 1180 C CA . GLY A 1 146 ? 10.992 4.266 -25.324 1.00 58.78 146 GLY A CA 1
ATOM 1181 C C . GLY A 1 146 ? 9.513 3.948 -25.565 1.00 58.78 146 GLY A C 1
ATOM 1182 O O . GLY A 1 146 ? 9.209 2.981 -26.257 1.00 58.78 146 GLY A O 1
ATOM 1183 N N . GLY A 1 147 ? 8.578 4.733 -25.013 1.00 61.19 147 GLY A N 1
ATOM 1184 C CA . GLY A 1 147 ? 7.157 4.667 -25.389 1.00 61.19 147 GLY A CA 1
ATOM 1185 C C . GLY A 1 147 ? 6.391 3.448 -24.859 1.00 61.19 147 GLY A C 1
ATOM 1186 O O . GLY A 1 147 ? 5.328 3.106 -25.384 1.00 61.19 147 GLY A O 1
ATOM 1187 N N . ILE A 1 148 ? 6.900 2.785 -23.816 1.00 69.00 148 ILE A N 1
ATOM 1188 C CA . ILE A 1 148 ? 6.215 1.657 -23.173 1.00 69.00 148 ILE A CA 1
ATOM 1189 C C . ILE A 1 148 ? 4.989 2.185 -22.418 1.00 69.00 148 ILE A C 1
ATOM 1191 O O . ILE A 1 148 ? 5.100 2.827 -21.373 1.00 69.00 148 ILE A O 1
ATOM 1195 N N . ARG A 1 149 ? 3.791 1.895 -22.937 1.00 69.81 149 ARG A N 1
ATOM 1196 C CA . ARG A 1 149 ? 2.523 2.306 -22.319 1.00 69.81 149 ARG A CA 1
ATOM 1197 C C . ARG A 1 149 ? 2.050 1.270 -21.310 1.00 69.81 149 ARG A C 1
ATOM 1199 O O . ARG A 1 149 ? 1.772 0.127 -21.665 1.00 69.81 149 ARG A O 1
ATOM 1206 N N . ILE A 1 150 ? 1.865 1.689 -20.060 1.00 72.12 150 ILE A N 1
ATOM 1207 C CA . ILE A 1 150 ? 1.350 0.811 -19.007 1.00 72.12 150 ILE A CA 1
ATOM 1208 C C . ILE A 1 150 ? -0.174 0.665 -19.155 1.00 72.12 150 ILE A C 1
ATOM 1210 O O . ILE A 1 150 ? -0.945 1.641 -19.113 1.00 72.12 150 ILE A O 1
ATOM 1214 N N . SER A 1 151 ? -0.621 -0.582 -19.326 1.00 77.12 151 SER A N 1
ATOM 1215 C CA . SER A 1 151 ? -2.040 -0.937 -19.405 1.00 77.12 151 SER A CA 1
ATOM 1216 C C . SER A 1 151 ? -2.729 -0.820 -18.039 1.00 77.12 151 SER A C 1
ATOM 1218 O O . SER A 1 151 ? -2.109 -0.942 -16.983 1.00 77.12 151 SER A O 1
ATOM 1220 N N . TRP A 1 152 ? -4.044 -0.595 -18.046 1.00 73.75 152 TRP A N 1
ATOM 1221 C CA . TRP A 1 152 ? -4.858 -0.599 -16.825 1.00 73.75 152 TRP A CA 1
ATOM 1222 C C . TRP A 1 152 ? -4.906 -1.975 -16.158 1.00 73.75 152 TRP A C 1
ATOM 1224 O O . TRP A 1 152 ? -4.874 -2.070 -14.934 1.00 73.75 152 TRP A O 1
ATOM 1234 N N . ILE A 1 153 ? -4.939 -3.041 -16.960 1.00 76.56 153 ILE A N 1
ATOM 1235 C CA . ILE A 1 153 ? -5.058 -4.422 -16.472 1.00 76.56 153 ILE A CA 1
ATOM 1236 C C . ILE A 1 153 ? -3.828 -4.833 -15.661 1.00 76.56 153 ILE A C 1
ATOM 1238 O O . ILE A 1 153 ? -3.972 -5.423 -14.594 1.00 76.56 153 ILE A O 1
ATOM 1242 N N . SER A 1 154 ? -2.630 -4.432 -16.099 1.00 76.88 154 SER A N 1
ATOM 1243 C CA . SER A 1 154 ? -1.385 -4.684 -15.362 1.00 76.88 154 SER A CA 1
ATOM 1244 C C . SER A 1 154 ? -1.321 -3.965 -14.012 1.00 76.88 154 SER A C 1
ATOM 1246 O O . SER A 1 154 ? -0.552 -4.369 -13.147 1.00 76.88 154 SER A O 1
ATOM 1248 N N . MET A 1 155 ? -2.126 -2.917 -13.809 1.00 76.12 155 MET A N 1
ATOM 1249 C CA . MET A 1 155 ? -2.133 -2.128 -12.575 1.00 76.12 155 MET A CA 1
ATOM 1250 C C . MET A 1 155 ? -3.244 -2.549 -11.602 1.00 76.12 155 MET A C 1
ATOM 1252 O O . MET A 1 155 ? -3.110 -2.355 -10.395 1.00 76.12 155 MET A O 1
ATOM 1256 N N . LEU A 1 156 ? -4.319 -3.160 -12.108 1.00 80.56 156 LEU A N 1
ATOM 1257 C CA . LEU A 1 156 ? -5.486 -3.540 -11.313 1.00 80.56 156 LEU A CA 1
ATOM 1258 C C . LEU A 1 156 ? -5.167 -4.643 -10.295 1.00 80.56 156 LEU A C 1
ATOM 1260 O O . LEU A 1 156 ? -5.532 -4.527 -9.128 1.00 80.56 156 LEU A O 1
ATOM 1264 N N . LEU A 1 157 ? -4.460 -5.695 -10.720 1.00 83.12 157 LEU A N 1
ATOM 1265 C CA . LEU A 1 157 ? -4.151 -6.832 -9.850 1.00 83.12 157 LEU A CA 1
ATOM 1266 C C . LEU A 1 157 ? -3.230 -6.437 -8.672 1.00 83.12 157 LEU A C 1
ATOM 1268 O O . LEU A 1 157 ? -3.599 -6.720 -7.530 1.00 83.12 157 LEU A O 1
ATOM 1272 N N . PRO A 1 158 ? -2.109 -5.711 -8.881 1.00 81.31 158 PRO A N 1
ATOM 1273 C CA . PRO A 1 158 ? -1.300 -5.202 -7.772 1.00 81.31 158 PRO A CA 1
ATOM 1274 C C . PRO A 1 158 ? -2.056 -4.221 -6.868 1.00 81.31 158 PRO A C 1
ATOM 1276 O O . PRO A 1 158 ? -1.858 -4.239 -5.656 1.00 81.31 158 PRO A O 1
ATOM 1279 N N . ALA A 1 159 ? -2.941 -3.387 -7.428 1.00 81.56 159 ALA A N 1
ATOM 1280 C CA . ALA A 1 159 ? -3.738 -2.446 -6.643 1.00 81.56 159 ALA A CA 1
ATOM 1281 C C . ALA A 1 159 ? -4.727 -3.162 -5.710 1.00 81.56 159 ALA A C 1
ATOM 1283 O O . ALA A 1 159 ? -4.824 -2.809 -4.536 1.00 81.56 159 ALA A O 1
ATOM 1284 N N . LEU A 1 160 ? -5.419 -4.199 -6.197 1.00 85.12 160 LEU A N 1
ATOM 1285 C CA . LEU A 1 160 ? -6.309 -5.024 -5.373 1.00 85.12 160 LEU A CA 1
ATOM 1286 C C . LEU A 1 160 ? -5.538 -5.772 -4.282 1.00 85.12 160 LEU A C 1
ATOM 1288 O O . LEU A 1 160 ? -5.987 -5.827 -3.137 1.00 85.12 160 LEU A O 1
ATOM 1292 N N . PHE A 1 161 ? -4.361 -6.304 -4.618 1.00 86.56 161 PHE A N 1
ATOM 1293 C CA . PHE A 1 161 ? -3.493 -6.974 -3.654 1.00 86.56 161 PHE A CA 1
ATOM 1294 C C . PHE A 1 161 ? -3.019 -6.017 -2.550 1.00 86.56 161 PHE A C 1
ATOM 1296 O O . PHE A 1 161 ? -3.138 -6.329 -1.365 1.00 86.56 161 PHE A O 1
ATOM 1303 N N . ALA A 1 162 ? -2.568 -4.814 -2.920 1.00 82.69 162 ALA A N 1
ATOM 1304 C CA . ALA A 1 162 ? -2.168 -3.779 -1.970 1.00 82.69 162 ALA A CA 1
ATOM 1305 C C . ALA A 1 162 ? -3.333 -3.338 -1.069 1.00 82.69 162 ALA A C 1
ATOM 1307 O O . ALA A 1 162 ? -3.158 -3.200 0.141 1.00 82.69 162 ALA A O 1
ATOM 1308 N N . LEU A 1 163 ? -4.535 -3.179 -1.633 1.00 85.69 163 LEU A N 1
ATOM 1309 C CA . LEU A 1 163 ? -5.745 -2.848 -0.878 1.00 85.69 163 LEU A CA 1
ATOM 1310 C C . LEU A 1 163 ? -6.055 -3.935 0.162 1.00 85.69 163 LEU A C 1
ATOM 1312 O O . LEU A 1 163 ? -6.282 -3.622 1.332 1.00 85.69 163 LEU A O 1
ATOM 1316 N N . GLY A 1 164 ? -5.991 -5.209 -0.237 1.00 87.50 164 GLY A N 1
ATOM 1317 C CA . GLY A 1 164 ? -6.172 -6.347 0.664 1.00 87.50 164 GLY A CA 1
ATOM 1318 C C . GLY A 1 164 ? -5.167 -6.359 1.817 1.00 87.50 164 GLY A C 1
ATOM 1319 O O . GLY A 1 164 ? -5.567 -6.506 2.973 1.00 87.50 164 GLY A O 1
ATOM 1320 N N . ILE A 1 165 ? -3.881 -6.130 1.527 1.00 87.94 165 ILE A N 1
ATOM 1321 C CA . ILE A 1 165 ? -2.826 -6.054 2.550 1.00 87.94 165 ILE A CA 1
ATOM 1322 C C . ILE A 1 165 ? -3.092 -4.916 3.534 1.00 87.94 165 ILE A C 1
ATOM 1324 O O . ILE A 1 165 ? -3.009 -5.132 4.740 1.00 87.94 165 ILE A O 1
ATOM 1328 N N . VAL A 1 166 ? -3.433 -3.719 3.050 1.00 86.50 166 VAL A N 1
ATOM 1329 C CA . VAL A 1 166 ? -3.676 -2.550 3.912 1.00 86.50 166 VAL A CA 1
ATOM 1330 C C . VAL A 1 166 ? -4.875 -2.778 4.830 1.00 86.50 166 VAL A C 1
ATOM 1332 O O . VAL A 1 166 ? -4.790 -2.481 6.022 1.00 86.50 166 VAL A O 1
ATOM 1335 N N . LEU A 1 167 ? -5.972 -3.341 4.313 1.00 87.75 167 LEU A N 1
ATOM 1336 C CA . LEU A 1 167 ? -7.137 -3.672 5.136 1.00 87.75 167 LEU A CA 1
ATOM 1337 C C . LEU A 1 167 ? -6.791 -4.723 6.192 1.00 87.75 167 LEU A C 1
ATOM 1339 O O . LEU A 1 167 ? -7.100 -4.528 7.367 1.00 87.75 167 LEU A O 1
ATOM 1343 N N . LEU A 1 168 ? -6.110 -5.802 5.800 1.00 90.06 168 LEU A N 1
ATOM 1344 C CA . LEU A 1 168 ? -5.703 -6.860 6.724 1.00 90.06 168 LEU A CA 1
ATOM 1345 C C . LEU A 1 168 ? -4.793 -6.297 7.821 1.00 90.06 168 LEU A C 1
ATOM 1347 O O . LEU A 1 168 ? -5.065 -6.492 9.005 1.00 90.06 168 LEU A O 1
ATOM 1351 N N . LEU A 1 169 ? -3.778 -5.522 7.444 1.00 90.31 169 LEU A N 1
ATOM 1352 C CA . LEU A 1 169 ? -2.845 -4.890 8.371 1.00 90.31 169 LEU A CA 1
ATOM 1353 C C . LEU A 1 169 ? -3.562 -3.944 9.341 1.00 90.31 169 LEU A C 1
ATOM 1355 O O . LEU A 1 169 ? -3.335 -4.011 10.546 1.00 90.31 169 LEU A O 1
ATOM 1359 N N . HIS A 1 170 ? -4.479 -3.113 8.846 1.00 87.50 170 HIS A N 1
ATOM 1360 C CA . HIS A 1 170 ? -5.258 -2.209 9.687 1.00 87.50 170 HIS A CA 1
ATOM 1361 C C . HIS A 1 170 ? -6.143 -2.968 10.686 1.00 87.50 170 HIS A C 1
ATOM 1363 O O . HIS A 1 170 ? -6.157 -2.637 11.873 1.00 87.50 170 HIS A O 1
ATOM 1369 N N . THR A 1 171 ? -6.841 -4.020 10.241 1.00 88.06 171 THR A N 1
ATOM 1370 C CA . THR A 1 171 ? -7.647 -4.854 11.149 1.00 88.06 171 THR A CA 1
ATOM 1371 C C . THR A 1 171 ? -6.791 -5.542 12.211 1.00 88.06 171 THR A C 1
ATOM 1373 O O . THR A 1 171 ? -7.178 -5.569 13.378 1.00 88.06 171 THR A O 1
ATOM 1376 N N . LEU A 1 172 ? -5.603 -6.029 11.846 1.00 91.06 172 LEU A N 1
ATOM 1377 C CA . LEU A 1 172 ? -4.665 -6.640 12.782 1.00 91.06 172 LEU A CA 1
ATOM 1378 C C . LEU A 1 172 ? -4.176 -5.628 13.827 1.00 91.06 172 LEU A C 1
ATOM 1380 O O . LEU A 1 172 ? -4.195 -5.926 15.019 1.00 91.06 172 LEU A O 1
ATOM 1384 N N . LEU A 1 173 ? -3.791 -4.420 13.406 1.00 89.38 173 LEU A N 1
ATOM 1385 C CA . LEU A 1 173 ? -3.333 -3.357 14.309 1.00 89.38 173 LEU A CA 1
ATOM 1386 C C . LEU A 1 173 ? -4.426 -2.931 15.295 1.00 89.38 173 LEU A C 1
ATOM 1388 O O . LEU A 1 173 ? -4.147 -2.781 16.485 1.00 89.38 173 LEU A O 1
ATOM 1392 N N . LEU A 1 174 ? -5.673 -2.802 14.829 1.00 85.69 174 LEU A N 1
ATOM 1393 C CA . LEU A 1 174 ? -6.830 -2.542 15.690 1.00 85.69 174 LEU A CA 1
ATOM 1394 C C . LEU A 1 174 ? -7.017 -3.643 16.733 1.00 85.69 174 LEU A C 1
ATOM 1396 O O . LEU A 1 174 ? -7.202 -3.356 17.915 1.00 85.69 174 LEU A O 1
ATOM 1400 N N . LEU A 1 175 ? -6.947 -4.907 16.309 1.00 86.44 175 LEU A N 1
ATOM 1401 C CA . LEU A 1 175 ? -7.074 -6.045 17.216 1.00 86.44 175 LEU A CA 1
ATOM 1402 C C . LEU A 1 175 ? -5.951 -6.067 18.253 1.00 86.44 175 LEU A C 1
ATOM 1404 O O . LEU A 1 175 ? -6.238 -6.295 19.425 1.00 86.44 175 LEU A O 1
ATOM 1408 N N . ILE A 1 176 ? -4.706 -5.785 17.859 1.00 87.12 176 ILE A N 1
ATOM 1409 C CA . ILE A 1 176 ? -3.560 -5.698 18.776 1.00 87.12 176 ILE A CA 1
ATOM 1410 C C . ILE A 1 176 ? -3.761 -4.567 19.789 1.00 87.12 176 ILE A C 1
ATOM 1412 O O . ILE A 1 176 ? -3.600 -4.794 20.989 1.00 87.12 176 ILE A O 1
ATOM 1416 N N . ALA A 1 177 ? -4.141 -3.369 19.336 1.00 81.50 177 ALA A N 1
ATOM 1417 C CA . ALA A 1 177 ? -4.370 -2.220 20.212 1.00 81.50 177 ALA A CA 1
ATOM 1418 C C . ALA A 1 177 ? -5.492 -2.499 21.225 1.00 81.50 177 ALA A C 1
ATOM 1420 O O . ALA A 1 177 ? -5.312 -2.327 22.433 1.00 81.50 177 ALA A O 1
ATOM 1421 N N . LEU A 1 178 ? -6.619 -3.032 20.750 1.00 78.25 178 LEU A N 1
ATOM 1422 C CA . LEU A 1 178 ? -7.753 -3.401 21.595 1.00 78.25 178 LEU A CA 1
ATOM 1423 C C . LEU A 1 178 ? -7.417 -4.550 22.550 1.00 78.25 178 LEU A C 1
ATOM 1425 O O . LEU A 1 178 ? -7.833 -4.521 23.708 1.00 78.25 178 LEU A O 1
ATOM 1429 N N . HIS A 1 179 ? -6.661 -5.552 22.094 1.00 79.94 179 HIS A N 1
ATOM 1430 C CA . HIS A 1 179 ? -6.229 -6.664 22.937 1.00 79.94 179 HIS A CA 1
ATOM 1431 C C . HIS A 1 179 ? -5.331 -6.166 24.070 1.00 79.94 179 HIS A C 1
ATOM 1433 O O . HIS A 1 179 ? -5.628 -6.437 25.232 1.00 79.94 179 HIS A O 1
ATOM 1439 N N . ARG A 1 180 ? -4.309 -5.362 23.744 1.00 74.75 180 ARG A N 1
ATOM 1440 C CA . ARG A 1 180 ? -3.363 -4.775 24.706 1.00 74.75 180 ARG A CA 1
ATOM 1441 C C . ARG A 1 180 ? -4.060 -3.973 25.804 1.00 74.75 180 ARG A C 1
ATOM 1443 O O . ARG A 1 180 ? -3.623 -3.991 26.951 1.00 74.75 180 ARG A O 1
ATOM 1450 N N . ILE A 1 181 ? -5.144 -3.283 25.467 1.00 66.06 181 ILE A N 1
ATOM 1451 C CA . ILE A 1 181 ? -5.909 -2.492 26.434 1.00 66.06 181 ILE A CA 1
ATOM 1452 C C . ILE A 1 181 ? -6.899 -3.354 27.211 1.00 66.06 181 ILE A C 1
ATOM 1454 O O . ILE A 1 181 ? -7.080 -3.151 28.407 1.00 66.06 181 ILE A O 1
ATOM 1458 N N . SER A 1 182 ? -7.495 -4.367 26.580 1.00 63.44 182 SER A N 1
ATOM 1459 C CA . SER A 1 182 ? -8.354 -5.321 27.285 1.00 63.44 182 SER A CA 1
ATOM 1460 C C . SER A 1 182 ? -7.598 -6.199 28.286 1.00 63.44 182 SER A C 1
ATOM 1462 O O . SER A 1 182 ? -8.205 -6.646 29.256 1.00 63.44 182 SER A O 1
ATOM 1464 N N . SER A 1 183 ? -6.294 -6.411 28.069 1.00 61.78 183 SER A N 1
ATOM 1465 C CA . SER A 1 183 ? -5.405 -7.140 28.977 1.00 61.78 183 SER A CA 1
ATOM 1466 C C . SER A 1 183 ? -4.875 -6.299 30.136 1.00 61.78 183 SER A C 1
ATOM 1468 O O . SER A 1 183 ? -4.229 -6.859 31.015 1.00 61.78 183 SER A O 1
ATOM 1470 N N . LEU A 1 184 ? -5.110 -4.980 30.161 1.00 53.88 184 LEU A N 1
ATOM 1471 C CA . LEU A 1 184 ? -4.838 -4.183 31.355 1.00 53.88 184 LEU A CA 1
ATOM 1472 C C . LEU A 1 184 ? -5.923 -4.529 32.385 1.00 53.88 184 LEU A C 1
ATOM 1474 O O . LEU A 1 184 ? -7.095 -4.205 32.149 1.00 53.88 184 LEU A O 1
ATOM 1478 N N . PRO A 1 185 ? -5.583 -5.221 33.489 1.00 47.69 185 PRO A N 1
ATOM 1479 C CA . PRO A 1 185 ? -6.554 -5.484 34.536 1.00 47.69 185 PRO A CA 1
ATOM 1480 C C . PRO A 1 185 ? -7.081 -4.136 35.025 1.00 47.69 185 PRO A C 1
ATOM 1482 O O . PRO A 1 185 ? -6.308 -3.193 35.202 1.00 47.69 185 PRO A O 1
ATOM 1485 N N . LEU A 1 186 ? -8.401 -4.031 35.214 1.00 51.06 186 LEU A N 1
ATOM 1486 C CA . LEU A 1 186 ? -8.953 -2.965 36.044 1.00 51.06 186 LEU A CA 1
ATOM 1487 C C . LEU A 1 186 ? -8.213 -3.070 37.376 1.00 51.06 186 LEU A C 1
ATOM 1489 O O . LEU A 1 186 ? -8.388 -4.053 38.091 1.00 51.06 186 LEU A O 1
ATOM 1493 N N . THR A 1 187 ? -7.306 -2.135 37.641 1.00 44.12 187 THR A N 1
ATOM 1494 C CA . THR A 1 187 ? -6.521 -2.122 38.867 1.00 44.12 187 THR A CA 1
ATOM 1495 C C . THR A 1 187 ? -7.492 -2.181 40.041 1.00 44.12 187 THR A C 1
ATOM 1497 O O . THR A 1 187 ? -8.458 -1.418 40.098 1.00 44.12 187 THR A O 1
ATOM 1500 N N . GLU A 1 188 ? -7.259 -3.124 40.955 1.00 49.38 188 GLU A N 1
ATOM 1501 C CA . GLU A 1 188 ? -8.117 -3.438 42.110 1.00 49.38 188 GLU A CA 1
ATOM 1502 C C . GLU A 1 188 ? -8.520 -2.199 42.930 1.00 49.38 188 GLU A C 1
ATOM 1504 O O . GLU A 1 188 ? -9.594 -2.172 43.529 1.00 49.38 188 GLU A O 1
ATOM 1509 N N . VAL A 1 189 ? -7.719 -1.131 42.858 1.00 49.28 189 VAL A N 1
ATOM 1510 C CA . VAL A 1 189 ? -7.953 0.189 43.464 1.00 49.28 189 VAL A CA 1
ATOM 1511 C C . VAL A 1 189 ? -9.293 0.820 43.043 1.00 49.28 189 VAL A C 1
ATOM 1513 O O . VAL A 1 189 ? -9.895 1.582 43.799 1.00 49.28 189 VAL A O 1
ATOM 1516 N N . GLU A 1 190 ? -9.811 0.506 41.854 1.00 47.91 190 GLU A N 1
ATOM 1517 C CA . GLU A 1 190 ? -11.066 1.086 41.366 1.00 47.91 190 GLU A CA 1
ATOM 1518 C C . GLU A 1 190 ? -12.296 0.250 41.737 1.00 47.91 190 GLU A C 1
ATOM 1520 O O . GLU A 1 190 ? -13.382 0.805 41.906 1.00 47.91 190 GLU A O 1
ATOM 1525 N N . HIS A 1 191 ? -12.110 -1.055 41.971 1.00 45.88 191 HIS A N 1
ATOM 1526 C CA . HIS A 1 191 ? -13.180 -1.980 42.347 1.00 45.88 191 HIS A CA 1
ATOM 1527 C C . HIS A 1 191 ? -13.762 -1.633 43.728 1.00 45.88 191 HIS A C 1
ATOM 1529 O O . HIS A 1 191 ? -14.982 -1.676 43.916 1.00 45.88 191 HIS A O 1
ATOM 1535 N N . GLU A 1 192 ? -12.915 -1.198 44.668 1.00 48.19 192 GLU A N 1
ATOM 1536 C CA . GLU A 1 192 ? -13.321 -0.726 45.998 1.00 48.19 192 GLU A CA 1
ATOM 1537 C C . GLU A 1 192 ? -14.092 0.606 45.925 1.00 48.19 192 GLU A C 1
ATOM 1539 O O . GLU A 1 192 ? -15.165 0.751 46.519 1.00 48.19 192 GLU A O 1
ATOM 1544 N N . LYS A 1 193 ? -13.632 1.545 45.084 1.00 44.88 193 LYS A N 1
ATOM 1545 C CA . LYS A 1 193 ? -14.275 2.857 44.891 1.00 44.88 193 LYS A CA 1
ATOM 1546 C C . LYS A 1 193 ? -15.622 2.762 44.161 1.00 44.88 193 LYS A C 1
ATOM 1548 O O . LYS A 1 193 ? -16.517 3.571 44.417 1.00 44.88 193 LYS A O 1
ATOM 1553 N N . THR A 1 194 ? -15.805 1.780 43.272 1.00 48.69 194 THR A N 1
ATOM 1554 C CA . THR A 1 194 ? -17.112 1.481 42.659 1.00 48.69 194 THR A CA 1
ATOM 1555 C C . THR A 1 194 ? -18.055 0.742 43.601 1.00 48.69 194 THR A C 1
ATOM 1557 O O . THR A 1 194 ? -19.244 1.049 43.594 1.00 48.69 194 THR A O 1
ATOM 1560 N N . ARG A 1 195 ? -17.566 -0.159 44.469 1.00 41.19 195 ARG A N 1
ATOM 1561 C CA . ARG A 1 195 ? -18.422 -0.860 45.449 1.00 41.19 195 ARG A CA 1
ATOM 1562 C C . ARG A 1 195 ? -19.084 0.120 46.421 1.00 41.19 195 ARG A C 1
ATOM 1564 O O . ARG A 1 195 ? -20.277 0.004 46.687 1.00 41.19 195 ARG A O 1
ATOM 1571 N N . PHE A 1 196 ? -18.340 1.136 46.863 1.00 43.91 196 PHE A N 1
ATOM 1572 C CA . PHE A 1 196 ? -18.874 2.200 47.718 1.00 43.91 196 PHE A CA 1
ATOM 1573 C C . PHE A 1 196 ? -19.894 3.105 47.013 1.00 43.91 196 PHE A C 1
ATOM 1575 O O . PHE A 1 196 ? -20.827 3.581 47.653 1.00 43.91 196 PHE A O 1
ATOM 1582 N N . ARG A 1 197 ? -19.770 3.322 45.696 1.00 45.66 197 ARG A N 1
ATOM 1583 C CA . ARG A 1 197 ? -20.679 4.209 44.947 1.00 45.66 197 ARG A CA 1
ATOM 1584 C C . ARG A 1 197 ? -21.953 3.508 44.466 1.00 45.66 197 ARG A C 1
ATOM 1586 O O . ARG A 1 197 ? -23.015 4.122 44.444 1.00 45.66 197 ARG A O 1
ATOM 1593 N N . VAL A 1 198 ? -21.865 2.224 44.112 1.00 50.16 198 VAL A N 1
ATOM 1594 C CA . VAL A 1 198 ? -23.005 1.432 43.611 1.00 50.16 198 VAL A CA 1
ATOM 1595 C C . VAL A 1 198 ? -23.998 1.092 44.727 1.00 50.16 198 VAL A C 1
ATOM 1597 O O . VAL A 1 198 ? -25.197 1.048 44.464 1.00 50.16 198 VAL A O 1
ATOM 1600 N N . ASN A 1 199 ? -23.554 0.988 45.986 1.00 39.28 199 ASN A N 1
ATOM 1601 C CA . ASN A 1 199 ? -24.471 0.850 47.127 1.00 39.28 199 ASN A CA 1
ATOM 1602 C C . ASN A 1 199 ? -25.429 2.044 47.297 1.00 39.28 199 ASN A C 1
ATOM 1604 O O . ASN A 1 199 ? -26.454 1.901 47.957 1.00 39.28 199 ASN A O 1
ATOM 1608 N N . HIS A 1 200 ? -25.139 3.195 46.681 1.00 45.47 200 HIS A N 1
ATOM 1609 C CA . HIS A 1 200 ? -25.996 4.380 46.745 1.00 45.47 200 HIS A CA 1
ATOM 1610 C C . HIS A 1 200 ? -26.872 4.591 45.494 1.00 45.47 200 HIS A C 1
ATOM 1612 O O . HIS A 1 200 ? -27.689 5.510 45.455 1.00 45.47 200 HIS A O 1
ATOM 1618 N N . LEU A 1 201 ? -26.727 3.749 44.465 1.00 46.19 201 LEU A N 1
ATOM 1619 C CA . LEU A 1 201 ? -27.435 3.868 43.186 1.00 46.19 201 LEU A CA 1
ATOM 1620 C C . LEU A 1 201 ? -28.079 2.529 42.818 1.00 46.19 201 LEU A C 1
ATOM 1622 O O . LEU A 1 201 ? -27.722 1.866 41.846 1.00 46.19 201 LEU A O 1
ATOM 1626 N N . CYS A 1 202 ? -29.078 2.147 43.611 1.00 42.00 202 CYS A N 1
ATOM 1627 C CA . CYS A 1 202 ? -30.005 1.080 43.262 1.00 42.00 202 CYS A CA 1
ATOM 1628 C C . CYS A 1 202 ? -30.946 1.577 42.148 1.00 42.00 202 CYS A C 1
ATOM 1630 O O . CYS A 1 202 ? -32.070 2.007 42.408 1.00 42.00 202 CYS A O 1
ATOM 1632 N N . PHE A 1 203 ? -30.484 1.562 40.894 1.00 43.53 203 PHE A N 1
ATOM 1633 C CA . PHE A 1 203 ? -31.361 1.780 39.744 1.00 43.53 203 PHE A CA 1
ATOM 1634 C C . PHE A 1 203 ? -31.969 0.457 39.277 1.00 43.53 203 PHE A C 1
ATOM 1636 O O . PHE A 1 203 ? -31.341 -0.399 38.655 1.00 43.53 203 PHE A O 1
ATOM 1643 N N . ARG A 1 204 ? -33.248 0.337 39.628 1.00 39.50 204 ARG A N 1
ATOM 1644 C CA . ARG A 1 204 ? -34.282 -0.559 39.111 1.00 39.50 204 ARG A CA 1
ATOM 1645 C C . ARG A 1 204 ? -34.080 -0.871 37.618 1.00 39.50 204 ARG A C 1
ATOM 1647 O O . ARG A 1 204 ? -34.186 0.012 36.772 1.00 39.50 204 ARG A O 1
ATOM 1654 N N . LYS A 1 205 ? -33.833 -2.148 37.301 1.00 40.72 205 LYS A N 1
ATOM 1655 C CA . LYS A 1 205 ? -33.880 -2.708 35.939 1.00 40.72 205 LYS A CA 1
ATOM 1656 C C . LYS A 1 205 ? -35.251 -2.411 35.311 1.00 40.72 205 LYS A C 1
ATOM 1658 O O . LYS A 1 205 ? -36.236 -3.036 35.694 1.00 40.72 205 LYS A O 1
ATOM 1663 N N . CYS A 1 206 ? -35.302 -1.523 34.322 1.00 36.03 206 CYS A N 1
ATOM 1664 C CA . CYS A 1 206 ? -36.370 -1.504 33.323 1.00 36.03 206 CYS A CA 1
ATOM 1665 C C . CYS A 1 206 ? -35.779 -1.962 31.991 1.00 36.03 206 CYS A C 1
ATOM 1667 O O . CYS A 1 206 ? -34.802 -1.400 31.498 1.00 36.03 206 CYS A O 1
ATOM 1669 N N . GLY A 1 207 ? -36.347 -3.041 31.458 1.00 44.59 207 GLY A N 1
ATOM 1670 C CA . GLY A 1 207 ? -35.970 -3.613 30.180 1.00 44.59 207 GLY A CA 1
ATOM 1671 C C . GLY A 1 207 ? -36.355 -2.697 29.026 1.00 44.59 207 GLY A C 1
ATOM 1672 O O . GLY A 1 207 ? -37.520 -2.367 28.857 1.00 44.59 207 GLY A O 1
ATOM 1673 N N . ALA A 1 208 ? -35.361 -2.331 28.231 1.00 41.97 208 ALA A N 1
ATOM 1674 C CA . ALA A 1 208 ? -35.459 -2.075 26.801 1.00 41.97 208 ALA A CA 1
ATOM 1675 C C . ALA A 1 208 ? -34.019 -1.946 26.303 1.00 41.97 208 ALA A C 1
ATOM 1677 O O . ALA A 1 208 ? -33.282 -1.085 26.774 1.00 41.97 208 ALA A O 1
ATOM 1678 N N . SER A 1 209 ? -33.588 -2.831 25.404 1.00 44.75 209 SER A N 1
ATOM 1679 C CA . SER A 1 209 ? -32.277 -2.738 24.760 1.00 44.75 209 SER A CA 1
ATOM 1680 C C . SER A 1 209 ? -32.145 -1.379 24.062 1.00 44.75 209 SER A C 1
ATOM 1682 O O . SER A 1 209 ? -32.886 -1.133 23.105 1.00 44.75 209 SER A O 1
ATOM 1684 N N . PRO A 1 210 ? -31.222 -0.492 24.474 1.00 43.12 210 PRO A N 1
ATOM 1685 C CA . PRO A 1 210 ? -30.976 0.710 23.707 1.00 43.12 210 PRO A CA 1
ATOM 1686 C C . PRO A 1 210 ? -30.175 0.308 22.469 1.00 43.12 210 PRO A C 1
ATOM 1688 O O . PRO A 1 210 ? -29.066 -0.222 22.561 1.00 43.12 210 PRO A O 1
ATOM 1691 N N . LYS A 1 211 ? -30.761 0.535 21.290 1.00 41.62 211 LYS A N 1
ATOM 1692 C CA . LYS A 1 211 ? -30.011 0.566 20.032 1.00 41.62 211 LYS A CA 1
ATOM 1693 C C . LYS A 1 211 ? -28.857 1.553 20.225 1.00 41.62 211 LYS A C 1
ATOM 1695 O O . LYS A 1 211 ? -29.110 2.701 20.582 1.00 41.62 211 LYS A O 1
ATOM 1700 N N . LEU A 1 212 ? -27.619 1.094 20.019 1.00 41.31 212 LEU A N 1
ATOM 1701 C CA . LEU A 1 212 ? -26.433 1.950 20.027 1.00 41.31 212 LEU A CA 1
ATOM 1702 C C . LEU A 1 212 ? -26.658 3.104 19.044 1.00 41.31 212 LEU A C 1
ATOM 1704 O O . LEU A 1 212 ? -26.675 2.899 17.829 1.00 41.31 212 LEU A O 1
ATOM 1708 N N . LEU A 1 213 ? -26.870 4.302 19.588 1.00 41.84 213 LEU A N 1
ATOM 1709 C CA . LEU A 1 213 ? -26.841 5.533 18.818 1.00 41.84 213 LEU A CA 1
ATOM 1710 C C . LEU A 1 213 ? -25.413 5.741 18.293 1.00 41.84 213 LEU A C 1
ATOM 1712 O O . LEU A 1 213 ? -24.450 5.393 18.984 1.00 41.84 213 LEU A O 1
ATOM 1716 N N . PRO A 1 214 ? -25.261 6.262 17.065 1.00 45.50 214 PRO A N 1
ATOM 1717 C CA . PRO A 1 214 ? -23.951 6.548 16.510 1.00 45.50 214 PRO A CA 1
ATOM 1718 C C . PRO A 1 214 ? -23.259 7.584 17.396 1.00 45.50 214 PRO A C 1
ATOM 1720 O O . PRO A 1 214 ? -23.848 8.612 17.725 1.00 45.50 214 PRO A O 1
ATOM 1723 N N . PHE A 1 215 ? -22.015 7.294 17.784 1.00 44.53 215 PHE A N 1
ATOM 1724 C CA . PHE A 1 215 ? -21.120 8.277 18.378 1.00 44.53 215 PHE A CA 1
ATOM 1725 C C . PHE A 1 215 ? -21.024 9.467 17.418 1.00 44.53 215 PHE A C 1
ATOM 1727 O O . PHE A 1 215 ? -20.433 9.377 16.342 1.00 44.53 215 PHE A O 1
ATOM 1734 N N . SER A 1 216 ? -21.690 10.552 17.795 1.00 34.41 216 SER A N 1
ATOM 1735 C CA . SER A 1 216 ? -21.540 11.866 17.193 1.00 34.41 216 SER A CA 1
ATOM 1736 C C . SER A 1 216 ? -20.193 12.407 17.656 1.00 34.41 216 SER A C 1
ATOM 1738 O O . SER A 1 216 ? -20.066 12.778 18.821 1.00 34.41 216 SER A O 1
ATOM 1740 N N . LEU A 1 217 ? -19.194 12.419 16.770 1.00 40.47 217 LEU A N 1
ATOM 1741 C CA . LEU A 1 217 ? -18.018 13.267 16.957 1.00 40.47 217 LEU A CA 1
ATOM 1742 C C . LEU A 1 217 ? -18.486 14.728 16.893 1.00 40.47 217 LEU A C 1
ATOM 1744 O O . LEU A 1 217 ? -19.059 15.138 15.882 1.00 40.47 217 LEU A O 1
ATOM 1748 N N . GLY A 1 218 ? -18.280 15.462 17.985 1.00 33.00 218 GLY A N 1
ATOM 1749 C CA . GLY A 1 218 ? -18.187 16.921 17.984 1.00 33.00 218 GLY A CA 1
ATOM 1750 C C . GLY A 1 218 ? -16.734 17.340 17.838 1.00 33.00 218 GLY A C 1
ATOM 1751 O O . GLY A 1 218 ? -15.867 16.556 18.288 1.00 33.00 218 GLY A O 1
#

Secondary structure (DSSP, 8-state):
------S------------TT--HHHHHHHHHHHHSS---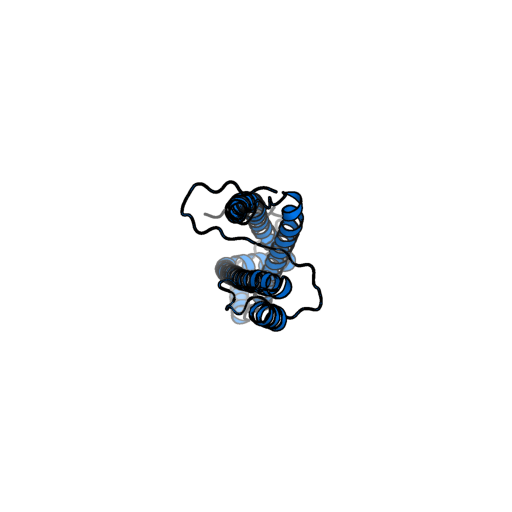S----HHHHHHHHHHHHHHHHHHHHHHHHHHHHHHHHHHHHHHHHHHHHTHHHHHHHHHTT--HHHHHHHHHHHHHHHHHHHHHIIIIIIHHHHHHHHHHHHHTTT--PPPHHHHHHHHHHHHHHHHHHHHHHHHHHHHHHHTS---HHHHHHHHHHHTT------------------